Protein AF-A0A2V8H5H3-F1 (afdb_monomer)

Nearest PDB structures (foldseek):
  5xll-assembly1_B  TM=4.385E-01  e=1.399E-01  Mycobacterium tuberculosis H37Rv
  4ncj-assembly2_B  TM=2.893E-01  e=3.586E+00  Pyrococcus furiosus DSM 3638
  6l7v-assembly1_A  TM=3.016E-01  e=2.408E+00  Trypanosoma cruzi strain CL Brener

Solvent-accessible surface area (backbone atoms only — not comparable to full-atom values): 14022 Å² total; per-residue (Å²): 116,69,72,82,96,47,54,53,46,41,61,32,65,67,34,20,32,28,73,59,18,39,51,57,19,50,24,51,39,80,59,45,66,57,35,60,90,47,54,69,56,52,52,28,60,88,24,47,81,66,47,86,70,61,70,48,79,47,76,43,60,44,90,82,84,64,45,64,44,25,39,34,40,38,38,39,74,37,62,72,36,64,29,33,47,68,75,72,78,78,77,63,91,84,52,85,54,34,54,68,38,49,33,38,37,46,73,59,87,83,26,43,38,33,46,32,32,44,23,44,61,41,50,60,40,99,42,26,45,45,42,45,47,76,26,37,39,40,34,38,42,38,68,60,88,59,33,40,36,38,40,41,37,38,40,29,87,71,21,33,66,48,69,40,73,50,75,48,75,46,74,70,60,92,91,63,77,79,63,90,56,82,79,74,77,60,88,72,83,83,67,97,64,84,62,68,36,54,83,95,62,46,85,56,51,54,52,42,22,24,50,70,50,37,34,58,75,63,27,56,26,19,52,67,53,64,44,79,68,41,61,63,61,54,72,78,50,72,57,54,76,65,42,80,77,81,76,130

Secondary structure (DSSP, 8-state):
--SSS-PPTT--TT--B-HHHHHHHHT--GGGGG-HHHHTPPPPHHHHTTSSS-EEEEEEE-TTT--EEEEEEEETTS--EEEE-S-PPPPPTTSPPBSS-EEEEEEETTEEEEEEESBPSEESSTTS-EE-TT-EEEEEEEEETTEEEEEEEEE-TTTBSS-EEEEEEEEP-TT-PPP----------S-SS-----TT--GGGGHHHHHHT--GGGGG--GGGGSTTHHHHHTTS--PPPPPP---

Structure (mmCIF, N/CA/C/O backbone):
data_AF-A0A2V8H5H3-F1
#
_entry.id   AF-A0A2V8H5H3-F1
#
loop_
_atom_site.group_PDB
_atom_site.id
_atom_site.type_symbol
_atom_site.label_atom_id
_atom_site.label_alt_id
_atom_site.label_comp_id
_atom_site.label_asym_id
_atom_site.label_entity_id
_atom_site.label_seq_id
_atom_site.pdbx_PDB_ins_code
_atom_site.Cartn_x
_atom_site.Cartn_y
_atom_site.Cartn_z
_atom_site.occupancy
_atom_site.B_iso_or_equiv
_atom_site.auth_seq_id
_atom_site.auth_comp_id
_atom_site.auth_asym_id
_atom_site.auth_atom_id
_atom_site.pdbx_PDB_model_num
ATOM 1 N N . MET A 1 1 ? 10.568 10.033 -5.668 1.00 42.06 1 MET A N 1
ATOM 2 C CA . MET A 1 1 ? 9.942 10.987 -4.721 1.00 42.06 1 MET A CA 1
ATOM 3 C C . MET A 1 1 ? 8.434 10.857 -4.917 1.00 42.06 1 MET A C 1
ATOM 5 O O . MET A 1 1 ? 7.933 11.313 -5.924 1.00 42.06 1 MET A O 1
ATOM 9 N N . GLU A 1 2 ? 7.723 10.131 -4.050 1.00 52.75 2 GLU A N 1
ATOM 10 C CA . GLU A 1 2 ? 6.324 9.714 -4.315 1.00 52.75 2 GLU A CA 1
ATOM 11 C C . GLU A 1 2 ? 5.247 10.726 -3.888 1.00 52.75 2 GLU A C 1
ATOM 13 O O . GLU A 1 2 ? 4.051 10.453 -3.968 1.00 52.75 2 GLU A O 1
ATOM 18 N N . ARG A 1 3 ? 5.663 11.892 -3.387 1.00 49.62 3 ARG A N 1
ATOM 19 C CA . ARG A 1 3 ? 4.768 12.950 -2.906 1.00 49.62 3 ARG A CA 1
ATOM 20 C C . ARG A 1 3 ? 4.659 14.039 -3.977 1.00 49.62 3 ARG A C 1
ATOM 22 O O . ARG A 1 3 ? 5.681 14.455 -4.509 1.00 49.62 3 ARG A O 1
ATOM 29 N N . GLY A 1 4 ? 3.445 14.507 -4.278 1.00 58.56 4 GLY A N 1
ATOM 30 C CA . GLY A 1 4 ? 3.191 15.537 -5.296 1.00 58.56 4 GLY A CA 1
ATOM 31 C C . GLY A 1 4 ? 2.671 14.967 -6.621 1.00 58.56 4 GLY A C 1
ATOM 32 O O . GLY A 1 4 ? 1.624 14.327 -6.641 1.00 58.56 4 GLY A O 1
ATOM 33 N N . GLN A 1 5 ? 3.379 15.198 -7.730 1.00 55.75 5 GLN A N 1
ATOM 34 C CA . GLN A 1 5 ? 2.924 14.839 -9.089 1.00 55.75 5 GLN A CA 1
ATOM 35 C C . GLN A 1 5 ? 2.816 13.321 -9.359 1.00 55.75 5 GLN A C 1
ATOM 37 O O . GLN A 1 5 ? 2.282 12.920 -10.389 1.00 5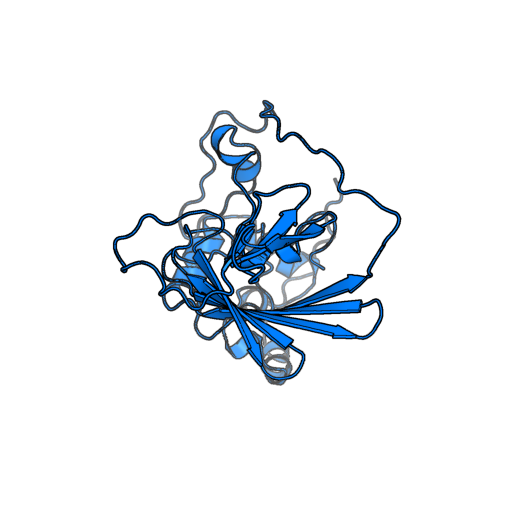5.75 5 GLN A O 1
ATOM 42 N N . GLY A 1 6 ? 3.249 12.476 -8.417 1.00 68.88 6 GLY A N 1
ATOM 43 C CA . GLY A 1 6 ? 3.267 11.018 -8.551 1.00 68.88 6 GLY A CA 1
ATOM 44 C C . GLY A 1 6 ? 4.603 10.493 -9.081 1.00 68.88 6 GLY A C 1
ATOM 45 O O . GLY A 1 6 ? 5.482 11.262 -9.459 1.00 68.88 6 GLY A O 1
ATOM 46 N N . SER A 1 7 ? 4.775 9.172 -9.046 1.00 81.00 7 SER A N 1
ATOM 47 C CA . SER A 1 7 ? 5.979 8.500 -9.555 1.00 81.00 7 SER A CA 1
ATOM 48 C C . SER A 1 7 ? 5.933 8.421 -11.088 1.00 81.00 7 SER A C 1
ATOM 50 O O . SER A 1 7 ? 4.857 8.252 -11.663 1.00 81.00 7 SER A O 1
ATOM 52 N N . ALA A 1 8 ? 7.082 8.535 -11.757 1.00 88.56 8 ALA A N 1
ATOM 53 C CA . ALA A 1 8 ? 7.158 8.479 -13.218 1.00 88.56 8 ALA A CA 1
ATOM 54 C C . ALA A 1 8 ? 6.815 7.076 -13.746 1.00 88.56 8 ALA A C 1
ATOM 56 O O . ALA A 1 8 ? 7.096 6.069 -13.091 1.00 88.56 8 ALA A O 1
ATOM 57 N N . LEU A 1 9 ? 6.228 6.978 -14.940 1.00 90.56 9 LEU A N 1
ATOM 58 C CA . LEU A 1 9 ? 6.014 5.680 -15.583 1.00 90.56 9 LEU A CA 1
ATOM 59 C C . LEU A 1 9 ? 7.361 4.965 -15.781 1.00 90.56 9 LEU A C 1
ATOM 61 O O . LEU A 1 9 ? 8.325 5.558 -16.255 1.00 90.56 9 LEU A O 1
ATOM 65 N N . GLY A 1 10 ? 7.425 3.686 -15.410 1.00 90.06 10 GLY A N 1
ATOM 66 C CA . GLY A 1 10 ? 8.656 2.897 -15.499 1.00 90.06 10 GLY A CA 1
ATOM 67 C C . GLY A 1 10 ? 9.658 3.106 -14.355 1.00 90.06 10 GLY A C 1
ATOM 68 O O . GLY A 1 10 ? 10.705 2.458 -14.382 1.00 90.06 10 GLY A O 1
ATOM 69 N N . ASP A 1 11 ? 9.342 3.942 -13.355 1.00 92.44 11 ASP A N 1
ATOM 70 C CA . ASP A 1 11 ? 10.053 4.003 -12.067 1.00 92.44 11 ASP A CA 1
ATOM 71 C C . ASP A 1 11 ? 9.509 2.942 -11.097 1.00 92.44 11 ASP A C 1
ATOM 73 O O . ASP A 1 11 ? 8.581 3.192 -10.314 1.00 92.44 11 ASP A O 1
ATOM 77 N N . TYR A 1 12 ? 10.077 1.738 -11.159 1.00 93.81 12 TYR A N 1
ATOM 78 C CA . TYR A 1 12 ? 9.778 0.640 -10.230 1.00 93.81 12 TYR A CA 1
ATOM 79 C C . TYR A 1 12 ? 10.923 0.408 -9.241 1.00 93.81 12 TYR A C 1
ATOM 81 O O . TYR A 1 12 ? 11.071 -0.681 -8.686 1.00 93.81 12 TYR A O 1
ATOM 89 N N . LEU A 1 13 ? 11.744 1.438 -9.012 1.00 90.44 13 LEU A N 1
ATOM 90 C CA . LEU A 1 13 ? 12.888 1.354 -8.117 1.00 90.44 13 LEU A CA 1
ATOM 91 C C . LEU A 1 13 ? 12.454 0.994 -6.694 1.00 90.44 13 LEU A C 1
ATOM 93 O O . LEU A 1 13 ? 11.545 1.606 -6.112 1.00 90.44 13 LEU A O 1
ATOM 97 N N . GLY A 1 14 ? 13.162 0.020 -6.122 1.00 89.25 14 GLY A N 1
ATOM 98 C CA . GLY A 1 14 ? 12.936 -0.432 -4.755 1.00 89.25 14 GLY A CA 1
ATOM 99 C C . GLY A 1 14 ? 11.641 -1.223 -4.572 1.00 89.25 14 GLY A C 1
ATOM 100 O O . GLY A 1 14 ? 11.174 -1.324 -3.444 1.00 89.25 14 GLY A O 1
ATOM 101 N N . ILE A 1 15 ? 11.041 -1.744 -5.648 1.00 94.81 15 ILE A N 1
ATOM 102 C CA . ILE A 1 15 ? 9.898 -2.660 -5.572 1.00 94.81 15 ILE A CA 1
ATOM 103 C C . ILE A 1 15 ? 10.365 -4.034 -6.056 1.00 94.81 15 ILE A C 1
ATOM 105 O O . ILE A 1 15 ? 10.829 -4.143 -7.196 1.00 94.81 15 ILE A O 1
ATOM 109 N N . PRO A 1 16 ? 10.210 -5.094 -5.253 1.00 96.81 16 PRO A N 1
ATOM 110 C CA . PRO A 1 16 ? 10.623 -6.440 -5.623 1.00 96.81 16 PRO A CA 1
ATOM 111 C C . PRO A 1 16 ? 9.615 -7.102 -6.576 1.00 96.81 16 PRO A C 1
ATOM 113 O O . PRO A 1 16 ? 9.080 -8.159 -6.280 1.00 96.81 16 PRO A O 1
ATOM 116 N N . LEU A 1 17 ? 9.289 -6.470 -7.708 1.00 97.31 17 LEU A N 1
ATOM 117 C CA . LEU A 1 17 ? 8.372 -7.044 -8.698 1.00 97.31 17 LEU A CA 1
ATOM 118 C C . LEU A 1 17 ? 8.955 -8.321 -9.301 1.00 97.31 17 LEU A C 1
ATOM 120 O O . LEU A 1 17 ? 10.116 -8.315 -9.697 1.00 97.31 17 LEU A O 1
ATOM 124 N N . ASN A 1 18 ? 8.134 -9.357 -9.463 1.00 97.12 18 ASN A N 1
ATOM 125 C CA . ASN A 1 18 ? 8.471 -10.526 -10.278 1.00 97.12 18 ASN A CA 1
ATOM 126 C C . ASN A 1 18 ? 8.118 -10.291 -11.757 1.00 97.12 18 ASN A C 1
ATOM 128 O O . ASN A 1 18 ? 7.702 -9.199 -12.148 1.00 97.12 18 ASN A O 1
ATOM 132 N N . GLU A 1 19 ? 8.297 -11.297 -12.617 1.00 96.12 19 GLU A N 1
ATOM 133 C CA . GLU A 1 19 ? 7.982 -11.161 -14.046 1.00 96.12 19 GLU A CA 1
ATOM 134 C C . GLU A 1 19 ? 6.504 -10.823 -14.300 1.00 96.12 19 GLU A C 1
ATOM 136 O O . GLU A 1 19 ? 6.215 -9.926 -15.094 1.00 96.12 19 GLU A O 1
ATOM 141 N N . ALA A 1 20 ? 5.576 -11.469 -13.588 1.00 96.69 20 ALA A N 1
ATOM 142 C CA . ALA A 1 20 ? 4.146 -11.200 -13.716 1.00 96.69 20 ALA A CA 1
ATOM 143 C C . ALA A 1 20 ? 3.791 -9.784 -13.236 1.00 96.69 20 ALA A C 1
ATOM 145 O O . ALA A 1 20 ? 3.069 -9.060 -13.925 1.00 96.69 20 ALA A O 1
ATOM 146 N N . GLY A 1 21 ? 4.353 -9.354 -12.102 1.00 96.81 21 GLY A N 1
ATOM 147 C CA . GLY A 1 21 ? 4.187 -8.003 -11.568 1.00 96.81 21 GLY A CA 1
ATOM 148 C C . GLY A 1 21 ? 4.732 -6.933 -12.513 1.00 96.81 21 GLY A C 1
ATOM 149 O O . GLY A 1 21 ? 4.064 -5.926 -12.753 1.00 96.81 21 GLY A O 1
ATOM 150 N N . ARG A 1 22 ? 5.902 -7.172 -13.124 1.00 95.62 22 ARG A N 1
ATOM 151 C CA . ARG A 1 22 ? 6.469 -6.296 -14.163 1.00 95.62 22 ARG A CA 1
ATOM 152 C C . ARG A 1 22 ? 5.559 -6.226 -15.387 1.00 95.62 22 ARG A C 1
ATOM 154 O O . ARG A 1 22 ? 5.235 -5.130 -15.827 1.00 95.62 22 ARG A O 1
ATOM 161 N N . LEU A 1 23 ? 5.072 -7.358 -15.896 1.00 94.50 23 LEU A N 1
ATOM 162 C CA . LEU A 1 23 ? 4.156 -7.389 -17.043 1.00 94.50 23 LEU A CA 1
ATOM 163 C C . LEU A 1 23 ? 2.854 -6.614 -16.766 1.00 94.50 23 LEU A C 1
ATOM 165 O O . LEU A 1 23 ? 2.369 -5.861 -17.618 1.00 94.50 23 LEU A O 1
ATOM 169 N N . ARG A 1 24 ? 2.298 -6.769 -15.558 1.00 94.94 24 ARG A N 1
ATOM 170 C CA . ARG A 1 24 ? 1.095 -6.055 -15.111 1.00 94.94 24 ARG A CA 1
ATOM 171 C C . ARG A 1 24 ? 1.332 -4.552 -14.970 1.00 94.94 24 ARG A C 1
ATOM 173 O O . ARG A 1 24 ? 0.456 -3.770 -15.340 1.00 94.94 24 ARG A O 1
ATOM 180 N N . ALA A 1 25 ? 2.497 -4.151 -14.465 1.00 95.06 25 ALA A N 1
ATOM 181 C CA . ALA A 1 25 ? 2.879 -2.749 -14.350 1.00 95.06 25 ALA A CA 1
ATOM 182 C C . ALA A 1 25 ? 3.141 -2.112 -15.727 1.00 95.06 25 ALA A C 1
ATOM 184 O O . ALA A 1 25 ? 2.746 -0.975 -15.969 1.00 95.06 25 ALA A O 1
ATOM 185 N N . ASP A 1 26 ? 3.720 -2.865 -16.661 1.00 94.62 26 ASP A N 1
ATOM 186 C CA . ASP A 1 26 ? 4.096 -2.393 -17.999 1.00 94.62 26 ASP A CA 1
ATOM 187 C C . ASP A 1 26 ? 2.909 -2.105 -18.903 1.00 94.62 26 ASP A C 1
ATOM 189 O O . ASP A 1 26 ? 2.996 -1.290 -19.823 1.00 94.62 26 ASP A O 1
ATOM 193 N N . THR A 1 27 ? 1.791 -2.767 -18.638 1.00 93.94 27 THR A N 1
ATOM 194 C CA . THR A 1 27 ? 0.539 -2.586 -19.374 1.00 93.94 27 THR A CA 1
ATOM 195 C C . THR A 1 27 ? -0.293 -1.407 -18.859 1.00 93.94 27 THR A C 1
ATOM 197 O O . THR A 1 27 ? -1.330 -1.089 -19.444 1.00 93.94 27 THR A O 1
ATOM 200 N N . PHE A 1 28 ? 0.182 -0.715 -17.817 1.00 92.88 28 PHE A N 1
ATOM 201 C CA . PHE A 1 28 ? -0.465 0.466 -17.259 1.00 92.88 28 PHE A CA 1
ATOM 202 C C . P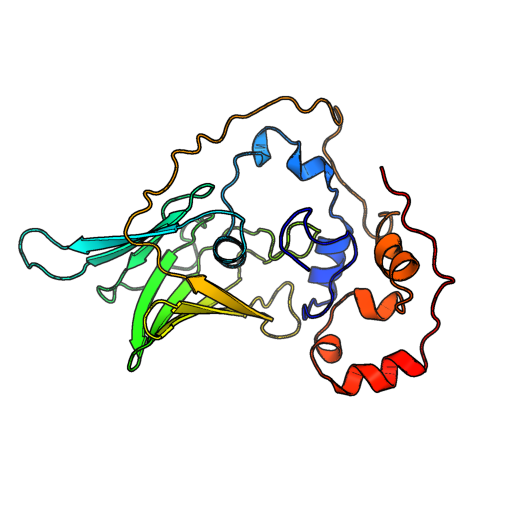HE A 1 28 ? -0.531 1.625 -18.265 1.00 92.88 28 PHE A C 1
ATOM 204 O O . PHE A 1 28 ? 0.455 1.983 -18.918 1.00 92.88 28 PHE A O 1
ATOM 211 N N . ASP A 1 29 ? -1.708 2.240 -18.352 1.00 91.31 29 ASP A N 1
ATOM 212 C CA . ASP A 1 29 ? -1.968 3.461 -19.107 1.00 91.31 29 ASP A CA 1
ATOM 213 C C . ASP A 1 29 ? -2.442 4.538 -18.123 1.00 91.31 29 ASP A C 1
ATOM 215 O O . ASP A 1 29 ? -3.442 4.355 -17.432 1.00 91.31 29 ASP A O 1
ATOM 219 N N . ALA A 1 30 ? -1.736 5.670 -18.055 1.00 88.19 30 ALA A N 1
ATOM 220 C CA . ALA A 1 30 ? -2.063 6.747 -17.119 1.00 88.19 30 ALA A CA 1
ATOM 221 C C . ALA A 1 30 ? -3.469 7.333 -17.336 1.00 88.19 30 ALA A C 1
ATOM 223 O O . ALA A 1 30 ? -4.046 7.873 -16.392 1.00 88.19 30 ALA A O 1
ATOM 224 N N . GLY A 1 31 ? -4.046 7.172 -18.536 1.00 88.69 31 GLY A N 1
ATOM 225 C CA . GLY A 1 31 ? -5.432 7.553 -18.808 1.00 88.69 31 GLY A CA 1
ATOM 226 C C . GLY A 1 31 ? -6.456 6.808 -17.945 1.00 88.69 31 GLY A C 1
ATOM 227 O O . GLY A 1 31 ? -7.590 7.260 -17.840 1.00 88.69 31 GLY A O 1
ATOM 228 N N . GLU A 1 32 ? -6.082 5.697 -17.295 1.00 88.62 32 GLU A N 1
ATOM 229 C CA . GLU A 1 32 ? -6.946 4.973 -16.353 1.00 88.62 32 GLU A CA 1
ATOM 230 C C . GLU A 1 32 ? -7.449 5.879 -15.214 1.00 88.62 32 GLU A C 1
ATOM 232 O O . GLU A 1 32 ? -8.572 5.710 -14.747 1.00 88.62 32 GLU A O 1
ATOM 237 N N . TRP A 1 33 ? -6.661 6.880 -14.800 1.00 87.38 33 TRP A N 1
ATOM 238 C CA . TRP A 1 33 ? -7.080 7.847 -13.777 1.00 87.38 33 TRP A CA 1
ATOM 239 C C . TRP A 1 33 ? -8.225 8.758 -14.228 1.00 87.38 33 TRP A C 1
ATOM 241 O O . TRP A 1 33 ? -8.940 9.285 -13.381 1.00 87.38 33 TRP A O 1
ATOM 251 N N . SER A 1 34 ? -8.413 8.897 -15.537 1.00 88.31 34 SER A N 1
ATOM 252 C CA . SER A 1 34 ? -9.451 9.719 -16.159 1.00 88.31 34 SER A CA 1
ATOM 253 C C . SER A 1 34 ? -10.708 8.923 -16.512 1.00 88.31 34 SER A C 1
ATOM 255 O O . SER A 1 34 ? -11.693 9.507 -16.962 1.00 88.31 34 SER A O 1
ATOM 257 N N . LEU A 1 35 ? -10.699 7.597 -16.322 1.00 89.38 35 LEU A N 1
ATOM 258 C CA . LEU A 1 35 ? -11.889 6.769 -16.495 1.00 89.38 35 LEU A CA 1
ATOM 259 C C . LEU A 1 35 ? -12.899 7.087 -15.396 1.00 89.38 35 LEU A C 1
ATOM 261 O O . LEU A 1 35 ? -12.619 6.879 -14.217 1.00 89.38 35 LEU A O 1
ATOM 265 N N . GLN A 1 36 ? -14.095 7.520 -15.788 1.00 89.38 36 GLN A N 1
ATOM 266 C CA . GLN A 1 36 ? -15.167 7.906 -14.864 1.00 89.38 36 GLN A CA 1
ATOM 267 C C . GLN A 1 36 ? -15.484 6.815 -13.827 1.00 89.38 36 GLN A C 1
ATOM 269 O O . GLN A 1 36 ? -15.623 7.118 -12.644 1.00 89.38 36 GLN A O 1
ATOM 274 N N . ASP A 1 37 ? -15.485 5.544 -14.242 1.00 86.81 37 ASP A N 1
ATOM 275 C CA . ASP A 1 37 ? -15.730 4.394 -13.359 1.00 86.81 37 ASP A CA 1
ATOM 276 C C . ASP A 1 37 ? -14.626 4.174 -12.307 1.00 86.81 37 ASP A C 1
ATOM 278 O O . ASP A 1 37 ? -14.849 3.527 -11.283 1.00 86.81 37 ASP A O 1
ATOM 282 N N . LEU A 1 38 ? -13.420 4.697 -12.548 1.00 87.19 38 LEU A N 1
ATOM 283 C CA . LEU A 1 38 ? -12.244 4.503 -11.696 1.00 87.19 38 LEU A CA 1
ATOM 284 C C . LEU A 1 38 ? -11.801 5.776 -10.968 1.00 87.19 38 LEU A C 1
ATOM 286 O O . LEU A 1 38 ? -11.027 5.667 -10.017 1.00 87.19 38 LEU A O 1
ATOM 290 N N . GLN A 1 39 ? -12.306 6.955 -11.344 1.00 87.94 39 GLN A N 1
ATOM 291 C CA . GLN A 1 39 ? -11.971 8.241 -10.716 1.00 87.94 39 GLN A CA 1
ATOM 292 C C . GLN A 1 39 ? -12.217 8.241 -9.206 1.00 87.94 39 GLN A C 1
ATOM 294 O O . GLN A 1 39 ? -11.389 8.735 -8.442 1.00 87.94 39 GLN A O 1
ATOM 299 N N . CYS A 1 40 ? -13.327 7.636 -8.775 1.00 87.62 40 CYS A N 1
ATOM 300 C CA . CYS A 1 40 ? -13.720 7.567 -7.368 1.00 87.62 40 CYS A CA 1
ATOM 301 C C . CYS A 1 40 ? -13.438 6.225 -6.696 1.00 87.62 40 CYS A C 1
ATOM 303 O O . CYS A 1 40 ? -13.957 5.961 -5.608 1.00 87.62 40 CYS A O 1
ATOM 305 N N . ARG A 1 41 ? -12.605 5.366 -7.301 1.00 88.19 41 ARG A N 1
ATOM 306 C CA . ARG A 1 41 ? -12.196 4.135 -6.624 1.00 88.19 41 ARG A CA 1
ATOM 307 C C . ARG A 1 41 ? -11.345 4.487 -5.390 1.00 88.19 41 ARG A C 1
ATOM 309 O O . ARG A 1 41 ? -10.409 5.282 -5.507 1.00 88.19 41 ARG A O 1
ATOM 316 N N . PRO A 1 42 ? -11.621 3.899 -4.218 1.00 88.75 42 PRO A N 1
ATOM 317 C CA . PRO A 1 42 ? -10.831 4.147 -3.020 1.00 88.75 42 PRO A CA 1
ATOM 318 C C . PRO A 1 42 ?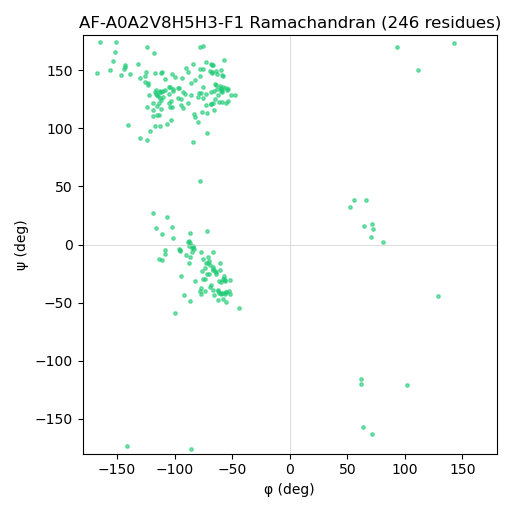 -9.356 3.780 -3.214 1.00 88.75 42 PRO A C 1
ATOM 320 O O . PRO A 1 42 ? -9.026 2.804 -3.893 1.00 88.75 42 PRO A O 1
ATOM 323 N N . HIS A 1 43 ? -8.461 4.533 -2.573 1.00 89.94 43 HIS A N 1
ATOM 324 C CA . HIS A 1 43 ? -7.067 4.112 -2.442 1.00 89.94 43 HIS A CA 1
ATOM 325 C C . HIS A 1 43 ? -6.995 2.766 -1.702 1.00 89.94 43 HIS A C 1
ATOM 327 O O . HIS A 1 43 ? -7.649 2.641 -0.663 1.00 89.94 43 HIS A O 1
ATOM 333 N N . PRO A 1 44 ? -6.207 1.789 -2.188 1.00 91.00 44 PRO A N 1
ATOM 334 C CA . PRO A 1 44 ? -6.034 0.518 -1.500 1.00 91.00 44 PRO A CA 1
ATOM 335 C C . PRO A 1 44 ? -5.162 0.681 -0.256 1.00 91.00 44 PRO A C 1
ATOM 337 O O . PRO A 1 44 ? -4.329 1.587 -0.180 1.00 91.00 44 PRO A O 1
ATOM 340 N N . VAL A 1 45 ? -5.304 -0.250 0.683 1.00 92.44 45 VAL A N 1
ATOM 341 C CA . VAL A 1 45 ? -4.610 -0.252 1.981 1.00 92.44 45 VAL A CA 1
ATOM 342 C C . VAL A 1 45 ? -3.115 0.086 1.923 1.00 92.44 45 VAL A C 1
ATOM 344 O O . VAL A 1 45 ? -2.722 1.055 2.573 1.00 92.44 45 VAL A O 1
ATOM 347 N N . PRO A 1 46 ? -2.264 -0.598 1.132 1.00 87.69 46 PRO A N 1
ATOM 348 C CA . PRO A 1 46 ? -0.836 -0.286 1.137 1.00 87.69 46 PRO A CA 1
ATOM 349 C C . PRO A 1 46 ? -0.498 1.100 0.576 1.00 87.69 46 PRO A C 1
ATOM 351 O O . PRO A 1 46 ? 0.586 1.615 0.843 1.00 87.69 46 PRO A O 1
ATOM 354 N N . TYR A 1 47 ? -1.398 1.716 -0.195 1.00 90.50 47 TYR A N 1
ATOM 355 C CA . TYR A 1 47 ? -1.205 3.060 -0.734 1.00 90.50 47 TYR A CA 1
ATOM 356 C C . TYR A 1 47 ? -1.831 4.152 0.147 1.00 90.50 47 TYR A C 1
ATOM 358 O O . TYR A 1 47 ? -1.341 5.279 0.137 1.00 90.50 47 TYR A O 1
ATOM 366 N N . GLN A 1 48 ? -2.879 3.852 0.927 1.00 89.25 48 GLN A N 1
ATOM 367 C CA . GLN A 1 48 ? -3.636 4.838 1.718 1.00 89.25 48 GLN A CA 1
ATOM 368 C C . GLN A 1 48 ? -2.742 5.710 2.614 1.00 89.25 48 GLN A C 1
ATOM 370 O O . GLN A 1 48 ? -2.904 6.928 2.622 1.00 89.25 48 GLN A O 1
ATOM 375 N N . TRP A 1 49 ? -1.745 5.131 3.291 1.00 90.31 49 TRP A N 1
ATOM 376 C CA . TRP A 1 49 ? -0.824 5.889 4.153 1.00 90.31 49 TRP A CA 1
ATOM 377 C C . TRP A 1 49 ? 0.131 6.830 3.408 1.00 90.31 49 TRP A C 1
ATOM 379 O O . TRP A 1 49 ? 0.766 7.701 4.000 1.00 90.31 49 TRP A O 1
ATOM 389 N N . ARG A 1 50 ? 0.309 6.625 2.105 1.00 87.38 50 ARG A N 1
ATOM 390 C CA . ARG A 1 50 ? 1.180 7.449 1.255 1.00 87.38 50 ARG A CA 1
ATOM 391 C C . ARG A 1 50 ? 0.382 8.337 0.310 1.00 87.38 50 ARG A C 1
ATOM 393 O O . ARG A 1 50 ? 0.966 9.211 -0.333 1.00 87.38 50 ARG A O 1
ATOM 400 N N . ALA A 1 51 ? -0.934 8.140 0.249 1.00 84.38 51 ALA A N 1
ATOM 401 C CA . ALA A 1 51 ? -1.844 9.037 -0.428 1.00 84.38 51 ALA A CA 1
ATOM 402 C C . ALA A 1 51 ? -1.766 10.434 0.202 1.00 84.38 51 ALA A C 1
ATOM 404 O O . ALA A 1 51 ? -1.468 10.613 1.383 1.00 84.38 51 ALA A O 1
ATOM 405 N N . GLN A 1 52 ? -2.016 11.450 -0.616 1.00 74.81 52 GLN A N 1
ATOM 406 C CA . GLN A 1 52 ? -1.986 12.832 -0.157 1.00 74.81 52 GLN A CA 1
ATOM 407 C C . GLN A 1 52 ? -3.243 13.135 0.655 1.00 74.81 52 GLN A C 1
ATOM 409 O O . GLN A 1 52 ? -4.357 12.951 0.164 1.00 74.81 52 GLN A O 1
ATOM 414 N N . GLY A 1 53 ? -3.059 13.641 1.872 1.00 81.12 53 GLY A N 1
ATOM 415 C CA . GLY A 1 53 ? -4.148 14.098 2.726 1.00 81.12 53 GLY A CA 1
ATOM 416 C C . GLY A 1 53 ? -3.926 13.775 4.198 1.00 81.12 53 GLY A C 1
ATOM 417 O O . GLY A 1 53 ? -2.972 13.093 4.577 1.00 81.12 53 GLY A O 1
ATOM 418 N N . GLY A 1 54 ? -4.827 14.296 5.027 1.00 87.94 54 GLY A N 1
ATOM 419 C CA . GLY A 1 54 ? -4.919 13.934 6.435 1.00 87.94 54 GLY A CA 1
ATOM 420 C C . GLY A 1 54 ? -5.618 12.591 6.644 1.00 87.94 54 GLY A C 1
ATOM 421 O O . GLY A 1 54 ? -6.227 12.018 5.735 1.00 87.94 54 GLY A O 1
ATOM 422 N N . MET A 1 55 ? -5.553 12.114 7.880 1.00 91.88 55 MET A N 1
ATOM 423 C CA . MET A 1 55 ? -6.341 10.987 8.363 1.00 91.88 55 MET A CA 1
ATOM 424 C C . MET A 1 55 ? -6.757 11.221 9.812 1.00 91.88 55 MET A C 1
ATOM 426 O O . MET A 1 55 ? -6.066 11.920 10.556 1.00 91.88 55 MET A O 1
ATOM 430 N N . ARG A 1 56 ? -7.882 10.630 10.209 1.00 92.94 56 ARG A N 1
ATOM 431 C CA . ARG A 1 56 ? -8.394 10.652 11.580 1.00 92.94 56 ARG A CA 1
ATOM 432 C C . ARG A 1 56 ? -8.553 9.222 12.071 1.00 92.94 56 ARG A C 1
ATOM 434 O O . ARG A 1 56 ? -9.198 8.418 11.408 1.00 92.94 56 ARG A O 1
ATOM 441 N N . ILE A 1 57 ? -7.988 8.937 13.243 1.00 94.75 57 ILE A N 1
ATOM 442 C CA . ILE A 1 57 ? -8.166 7.657 13.931 1.00 94.75 57 ILE A CA 1
ATOM 443 C C . ILE A 1 57 ? -9.149 7.863 15.084 1.00 94.75 57 ILE A C 1
ATOM 445 O O . ILE A 1 57 ? -8.875 8.644 15.999 1.00 94.75 57 ILE A O 1
ATOM 449 N N . SER A 1 58 ? -10.288 7.180 15.049 1.00 95.81 58 SER A N 1
ATOM 450 C CA . SER A 1 58 ? -11.284 7.160 16.126 1.00 95.81 58 SER A CA 1
ATOM 451 C C . SER A 1 58 ? -11.458 5.747 16.686 1.00 95.81 58 SER A C 1
ATOM 453 O O . SER A 1 58 ? -10.985 4.768 16.112 1.00 95.81 58 SER A O 1
ATOM 455 N N . LYS A 1 59 ? -12.084 5.647 17.860 1.00 97.88 59 LYS A N 1
ATOM 456 C CA . LYS A 1 59 ? -12.381 4.372 18.522 1.00 97.88 59 LYS A CA 1
ATOM 457 C C . LYS A 1 59 ? -13.861 4.049 18.370 1.00 97.88 59 LYS A C 1
ATOM 459 O O . LYS A 1 59 ? -14.694 4.914 18.634 1.00 97.88 59 LYS A O 1
ATOM 464 N N . GLU A 1 60 ? -14.161 2.803 18.043 1.00 98.19 60 GLU A N 1
ATOM 465 C CA . GLU A 1 60 ? -15.463 2.184 18.264 1.00 98.19 60 GLU A CA 1
ATOM 466 C C . GLU A 1 60 ? -15.427 1.470 19.619 1.00 98.19 60 GLU A C 1
ATOM 468 O O . GLU A 1 60 ? -14.622 0.561 19.831 1.00 98.19 60 GLU A O 1
ATOM 473 N N . ILE A 1 61 ? -16.269 1.912 20.551 1.00 98.31 61 ILE A N 1
ATOM 474 C CA . ILE A 1 61 ? -16.401 1.324 21.886 1.00 98.31 61 ILE A CA 1
ATOM 475 C C . ILE A 1 61 ? -17.801 0.735 22.001 1.00 98.31 61 ILE A C 1
ATOM 477 O O . ILE A 1 61 ? -18.780 1.444 21.755 1.00 98.31 61 ILE A O 1
ATOM 481 N N . ASP A 1 62 ? -17.902 -0.524 22.419 1.00 97.00 62 ASP A N 1
ATOM 482 C CA . ASP A 1 62 ? -19.197 -1.147 22.672 1.00 97.00 62 ASP A CA 1
ATOM 483 C C . ASP A 1 62 ? -19.927 -0.395 23.809 1.00 97.00 62 ASP A C 1
ATOM 485 O O . ASP A 1 62 ? -19.354 -0.151 24.881 1.00 97.00 62 ASP A O 1
ATOM 489 N N . PRO A 1 63 ? -21.189 0.025 23.609 1.00 97.25 63 PRO A N 1
ATOM 490 C CA . PRO A 1 63 ? -21.866 0.910 24.551 1.00 97.25 63 PRO A CA 1
ATOM 491 C C . PRO A 1 63 ? -22.240 0.233 25.878 1.00 97.25 63 PRO A C 1
ATOM 493 O O . PRO A 1 63 ? -22.536 0.946 26.841 1.00 97.25 63 PRO A O 1
ATOM 496 N N . VAL A 1 64 ? -22.229 -1.103 25.945 1.00 97.81 64 VAL A N 1
ATOM 497 C CA . VAL A 1 64 ? -22.632 -1.886 27.121 1.00 97.81 64 VAL A CA 1
ATOM 498 C C . VAL A 1 64 ? -21.404 -2.339 27.912 1.00 97.81 64 VAL A C 1
ATOM 500 O O . VAL A 1 64 ? -21.254 -1.971 29.076 1.00 97.81 64 VAL A O 1
ATOM 503 N N . SER A 1 65 ? -20.513 -3.094 27.275 1.00 97.00 65 SER A N 1
ATOM 504 C CA . SER A 1 65 ? -19.290 -3.658 27.862 1.00 97.00 65 SER A CA 1
ATOM 505 C C . SER A 1 65 ? -18.170 -2.632 28.040 1.00 97.00 65 SER A C 1
ATOM 507 O O . SER A 1 65 ? -17.307 -2.817 28.895 1.00 97.00 65 SER A O 1
ATOM 509 N N . ARG A 1 66 ? -18.198 -1.528 27.277 1.00 97.00 66 ARG A N 1
ATOM 510 C CA . ARG A 1 66 ? -17.132 -0.508 27.211 1.00 97.00 66 ARG A CA 1
ATOM 511 C C . ARG A 1 66 ? -15.805 -1.019 26.650 1.00 97.00 66 ARG A C 1
ATOM 513 O O . ARG A 1 66 ? -14.788 -0.337 26.779 1.00 97.00 66 ARG A O 1
ATOM 520 N N . GLU A 1 67 ? -15.815 -2.174 25.997 1.00 96.75 67 GLU A N 1
ATOM 521 C CA . GLU A 1 67 ? -14.641 -2.731 25.334 1.00 96.75 67 GLU A CA 1
ATOM 522 C C . GLU A 1 67 ? -14.374 -2.043 23.989 1.00 96.75 67 GLU A C 1
ATOM 524 O O . GLU A 1 67 ? -15.279 -1.528 23.327 1.00 96.75 67 GLU A O 1
ATOM 529 N N . LEU A 1 68 ? -13.100 -2.012 23.593 1.00 97.56 68 LEU A N 1
ATOM 530 C CA . LEU A 1 68 ? -12.680 -1.511 22.288 1.00 97.56 68 LEU A CA 1
ATOM 531 C C . LEU A 1 68 ? -13.004 -2.551 21.214 1.00 97.56 68 LEU A C 1
ATOM 533 O O . LEU A 1 68 ? -12.382 -3.609 21.182 1.00 97.56 68 LEU A O 1
ATOM 537 N N . VAL A 1 69 ? -13.922 -2.216 20.309 1.00 98.25 69 VAL A N 1
ATOM 538 C CA . VAL A 1 69 ? -14.318 -3.090 19.194 1.00 98.25 69 VAL A CA 1
ATOM 539 C C . VAL A 1 69 ? -13.388 -2.890 18.004 1.00 98.25 69 VAL A C 1
ATOM 541 O O . VAL A 1 69 ? -12.867 -3.857 17.446 1.00 98.25 69 VAL A O 1
ATOM 544 N N . ALA A 1 70 ? -13.146 -1.634 17.623 1.00 98.50 70 ALA A N 1
ATOM 545 C CA . ALA A 1 70 ? -12.322 -1.301 16.470 1.00 98.50 70 ALA A CA 1
ATOM 546 C C . ALA A 1 70 ? -11.668 0.082 16.584 1.00 98.50 70 ALA A C 1
ATOM 548 O O . ALA A 1 70 ? -12.146 0.977 17.286 1.00 98.50 70 ALA A O 1
ATOM 549 N N . TYR A 1 71 ? -10.585 0.274 15.835 1.00 98.38 71 TYR A N 1
ATOM 550 C CA . TYR A 1 71 ? -10.153 1.603 15.412 1.00 98.38 71 TYR A CA 1
ATOM 551 C C . TYR A 1 71 ? -10.678 1.888 14.009 1.00 98.38 71 TYR A C 1
ATOM 553 O O . TYR A 1 71 ? -10.536 1.054 13.120 1.00 98.38 71 TYR A O 1
ATOM 561 N N . HIS A 1 72 ? -11.214 3.082 13.796 1.00 97.62 72 HIS A N 1
ATOM 562 C CA . HIS A 1 72 ? -11.621 3.569 12.483 1.00 97.62 72 HIS A CA 1
ATOM 563 C C . HIS A 1 72 ? -10.585 4.552 11.967 1.00 97.62 72 HIS A C 1
ATOM 565 O O . HIS A 1 72 ? -10.277 5.533 12.646 1.00 97.62 72 HIS A O 1
ATOM 571 N N . VAL A 1 73 ? -10.031 4.280 10.787 1.00 95.06 73 VAL A N 1
ATOM 572 C CA . VAL A 1 73 ? -9.117 5.188 10.093 1.00 95.06 73 VAL A CA 1
ATOM 573 C C . VAL A 1 73 ? -9.856 5.808 8.918 1.00 95.06 73 VAL A C 1
ATOM 575 O O . VAL A 1 73 ? -10.037 5.173 7.879 1.00 95.06 73 VAL A O 1
ATOM 578 N N . ALA A 1 74 ? -10.258 7.063 9.084 1.00 92.25 74 ALA A N 1
ATOM 579 C CA . ALA A 1 74 ? -10.858 7.862 8.028 1.00 92.25 74 ALA A CA 1
ATOM 580 C C . ALA A 1 74 ? -9.767 8.643 7.288 1.00 92.25 74 ALA A C 1
ATOM 582 O O . ALA A 1 74 ? -8.967 9.343 7.912 1.00 92.25 74 ALA A O 1
ATOM 583 N N . PHE A 1 75 ? -9.751 8.556 5.960 1.00 90.19 75 PHE A N 1
ATOM 584 C CA . PHE A 1 75 ? -8.830 9.291 5.091 1.00 90.19 75 PHE A CA 1
ATOM 585 C C . PHE A 1 75 ? -9.592 10.351 4.296 1.00 90.19 75 PHE A C 1
ATOM 587 O O . PHE A 1 75 ? -10.727 10.107 3.902 1.00 90.19 75 PHE A O 1
ATOM 594 N N . VAL A 1 76 ? -8.958 11.487 3.975 1.00 87.19 76 VAL A N 1
ATOM 595 C CA . VAL A 1 76 ? -9.610 12.541 3.163 1.00 87.19 76 VAL A CA 1
ATOM 596 C C . VAL A 1 76 ? -10.128 11.989 1.824 1.00 87.19 76 VAL A C 1
ATOM 598 O O . VAL A 1 76 ? -11.220 12.329 1.399 1.00 87.19 76 VAL A O 1
ATOM 601 N N . ARG A 1 77 ? -9.367 11.119 1.145 1.00 80.06 77 ARG A N 1
ATOM 602 C CA . ARG A 1 77 ? -9.674 10.642 -0.223 1.00 80.06 77 ARG A CA 1
ATOM 603 C C . ARG A 1 77 ? -9.889 9.130 -0.317 1.00 80.06 77 ARG A C 1
ATOM 605 O O . ARG A 1 77 ? -9.574 8.521 -1.337 1.00 80.06 77 ARG A O 1
ATOM 612 N N . SER A 1 78 ? -10.329 8.488 0.761 1.00 82.75 78 SER A N 1
ATOM 613 C CA . SER A 1 78 ? -10.599 7.048 0.747 1.00 82.75 78 SER A CA 1
ATOM 614 C C . SER A 1 78 ? -11.698 6.679 1.740 1.00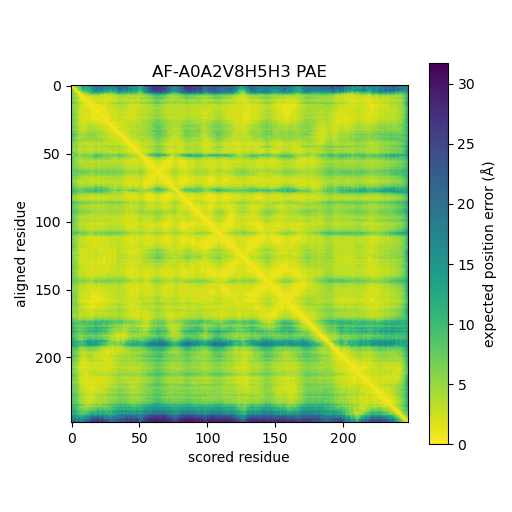 82.75 78 SER A C 1
ATOM 616 O O . SER A 1 78 ? -12.194 7.526 2.477 1.00 82.75 78 SER A O 1
ATOM 618 N N . LEU A 1 79 ? -12.099 5.411 1.720 1.00 83.50 79 LEU A N 1
ATOM 619 C CA . LEU A 1 79 ? -13.100 4.885 2.639 1.00 83.50 79 LEU A CA 1
ATOM 620 C C . LEU A 1 79 ? -12.572 4.865 4.072 1.00 83.50 79 LEU A C 1
ATOM 622 O O . LEU A 1 79 ? -11.367 4.741 4.306 1.00 83.50 79 LEU A O 1
ATOM 626 N N . ASP A 1 80 ? -13.508 4.917 5.013 1.00 90.75 80 ASP A N 1
ATOM 627 C CA . ASP A 1 80 ? -13.246 4.513 6.385 1.00 90.75 80 ASP A CA 1
ATOM 628 C C . ASP A 1 80 ? -12.765 3.052 6.427 1.00 90.75 80 ASP A C 1
ATOM 630 O O . ASP A 1 80 ? -13.292 2.177 5.727 1.00 90.75 80 ASP A O 1
ATOM 634 N N . ARG A 1 81 ? -11.725 2.799 7.225 1.00 94.94 81 ARG A N 1
ATOM 635 C CA . ARG A 1 81 ? -11.157 1.468 7.435 1.00 94.94 81 ARG A CA 1
ATOM 636 C C . ARG A 1 81 ? -11.280 1.083 8.902 1.00 94.94 81 ARG A C 1
ATOM 638 O O . ARG A 1 81 ? -10.557 1.620 9.740 1.00 94.94 81 ARG A O 1
ATOM 645 N N . ALA A 1 82 ? -12.136 0.105 9.181 1.00 97.25 82 A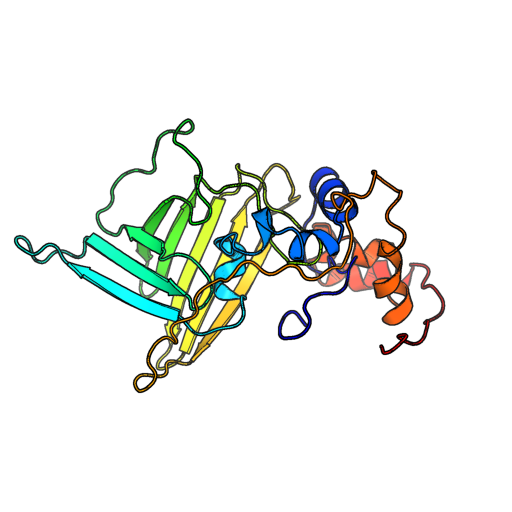LA A N 1
ATOM 646 C CA . ALA A 1 82 ? -12.228 -0.525 10.490 1.00 97.25 82 ALA A CA 1
ATOM 647 C C . ALA A 1 82 ? -11.073 -1.519 10.702 1.00 97.25 82 ALA A C 1
ATOM 649 O O . ALA A 1 82 ? -10.814 -2.384 9.865 1.00 97.25 82 ALA A O 1
ATOM 650 N N . ILE A 1 83 ? -10.394 -1.398 11.838 1.00 98.44 83 ILE A N 1
ATOM 651 C CA . ILE A 1 83 ? -9.372 -2.319 12.337 1.00 98.44 83 ILE A CA 1
ATOM 652 C C . ILE A 1 83 ? -9.947 -2.967 13.590 1.00 98.44 83 ILE A C 1
ATOM 654 O O . ILE A 1 83 ? -9.974 -2.338 14.649 1.00 98.44 83 ILE A O 1
ATOM 658 N N . TYR A 1 84 ? -10.426 -4.201 13.468 1.00 98.69 84 TYR A N 1
ATOM 659 C CA . TYR A 1 84 ? -11.075 -4.900 14.574 1.00 98.69 84 TYR A CA 1
ATOM 660 C C . TYR A 1 84 ? -10.058 -5.340 15.627 1.00 98.69 84 TYR A C 1
ATOM 662 O O . TYR A 1 84 ? -9.049 -5.964 15.304 1.00 98.69 84 TYR A O 1
ATOM 670 N N . MET A 1 85 ? -10.338 -5.014 16.885 1.00 98.50 85 MET A N 1
ATOM 671 C CA . MET A 1 85 ? -9.457 -5.238 18.037 1.00 98.50 85 MET A CA 1
ATOM 672 C C . MET A 1 85 ? -9.956 -6.357 18.961 1.00 98.50 85 MET A C 1
ATOM 674 O O . MET A 1 85 ? -9.273 -6.723 19.912 1.00 98.50 85 MET A O 1
ATOM 678 N N . ASP A 1 86 ? -11.133 -6.909 18.674 1.00 96.25 86 ASP A N 1
ATOM 679 C CA . ASP A 1 86 ? -11.853 -7.888 19.496 1.00 96.25 86 ASP A CA 1
ATOM 680 C C . ASP A 1 86 ? -11.449 -9.352 19.233 1.00 96.25 86 ASP A C 1
ATOM 682 O O . ASP A 1 86 ? -12.097 -10.284 19.704 1.00 96.25 86 ASP A O 1
ATOM 686 N N . GLY A 1 87 ? -10.380 -9.573 18.463 1.00 94.19 87 GLY A N 1
ATOM 687 C CA . GLY A 1 87 ? -9.844 -10.908 18.190 1.00 94.19 87 GLY A CA 1
ATOM 688 C C . GLY A 1 87 ? -10.699 -11.766 17.255 1.00 94.19 87 GLY A C 1
ATOM 689 O O . GLY A 1 87 ? -10.450 -12.970 17.148 1.00 94.19 87 GLY A O 1
ATOM 690 N N . ARG A 1 88 ? -11.688 -11.184 16.560 1.00 96.88 88 ARG A N 1
ATOM 691 C CA . ARG A 1 88 ? -12.490 -11.922 15.575 1.00 96.88 88 ARG A CA 1
ATOM 692 C C . ARG A 1 88 ? -11.611 -12.538 14.474 1.00 96.88 88 ARG A C 1
ATOM 694 O O . ARG A 1 88 ? -10.619 -11.929 14.060 1.00 96.88 88 ARG A O 1
ATOM 701 N N . PRO A 1 89 ? -11.961 -13.731 13.963 1.00 97.31 89 PRO A N 1
ATOM 702 C CA . PRO A 1 89 ? -11.195 -14.358 12.898 1.00 97.31 89 PRO A CA 1
ATOM 703 C C . PRO A 1 89 ? -11.329 -13.573 11.592 1.00 97.31 89 PRO A C 1
ATOM 705 O O . PRO A 1 89 ? -12.326 -12.893 11.341 1.00 97.31 89 PRO A O 1
ATOM 708 N N . HIS A 1 90 ? -10.326 -13.719 10.730 1.00 97.50 90 HIS A N 1
ATOM 709 C CA . HIS A 1 90 ? -10.446 -13.269 9.350 1.00 97.50 90 HIS A CA 1
ATOM 710 C C . HIS A 1 90 ? -11.539 -14.075 8.620 1.00 97.50 90 HIS A C 1
ATOM 712 O O . HIS A 1 90 ? -11.738 -15.252 8.943 1.00 97.50 90 HIS A O 1
ATOM 718 N N . PRO A 1 91 ? -12.237 -13.471 7.639 1.00 97.62 91 PRO A N 1
ATOM 719 C CA . PRO A 1 91 ? -13.221 -14.176 6.828 1.00 97.62 91 PRO A CA 1
ATOM 720 C C . PRO A 1 91 ? -12.618 -15.399 6.107 1.00 97.62 91 PRO A C 1
ATOM 722 O O . PRO A 1 91 ? -11.398 -15.476 5.933 1.00 97.62 91 PRO A O 1
ATOM 725 N N . PRO A 1 92 ? -13.449 -16.372 5.695 1.00 97.06 92 PRO A N 1
ATOM 726 C CA . PRO A 1 92 ? -12.990 -17.486 4.867 1.00 97.06 92 PRO A CA 1
ATOM 727 C C . PRO A 1 92 ? -12.555 -16.998 3.477 1.00 97.06 92 PRO A C 1
ATOM 729 O O . PRO A 1 92 ? -13.098 -16.019 2.986 1.00 97.06 92 PRO A O 1
ATOM 732 N N . GLU A 1 93 ? -11.661 -17.734 2.806 1.00 94.50 93 GLU A N 1
ATOM 733 C CA . GLU A 1 93 ? -11.022 -17.334 1.531 1.00 94.50 93 GLU A CA 1
ATOM 734 C C . GLU A 1 93 ? -11.996 -16.898 0.419 1.00 94.50 93 GLU A C 1
ATOM 736 O O . GLU A 1 93 ? -11.666 -16.051 -0.400 1.00 94.50 93 GLU A O 1
ATOM 741 N N . TRP A 1 94 ? -13.208 -17.453 0.380 1.00 93.44 94 TRP A N 1
ATOM 742 C CA . TRP A 1 94 ? -14.224 -17.121 -0.626 1.00 93.44 94 TRP A CA 1
ATOM 743 C C . TRP A 1 94 ? -15.040 -15.861 -0.298 1.00 93.44 94 TRP A C 1
ATOM 745 O O . TRP A 1 94 ? -15.914 -15.476 -1.080 1.00 93.44 94 TRP A O 1
ATOM 755 N N . ALA A 1 95 ? -14.822 -15.240 0.864 1.00 97.25 95 ALA A N 1
ATOM 756 C CA . ALA A 1 95 ? -15.527 -14.026 1.242 1.00 97.25 95 ALA A CA 1
ATOM 757 C C . ALA A 1 95 ? -15.194 -12.886 0.261 1.00 97.25 95 ALA A C 1
ATOM 759 O O . ALA A 1 95 ? -14.076 -12.816 -0.241 1.00 97.25 95 ALA A O 1
ATOM 760 N N . PRO A 1 96 ? -16.129 -11.964 -0.027 1.00 95.94 96 PRO A N 1
ATOM 761 C CA . PRO A 1 96 ? -15.886 -10.898 -0.993 1.00 95.94 96 PRO A CA 1
ATOM 762 C C . PRO A 1 96 ? -14.706 -9.994 -0.621 1.00 95.94 96 PRO A C 1
ATOM 764 O O . PRO A 1 96 ? -14.611 -9.499 0.502 1.00 95.94 96 PRO A O 1
ATOM 767 N N . HIS A 1 97 ? -13.852 -9.706 -1.604 1.00 96.44 97 HIS A N 1
ATOM 768 C CA . HIS A 1 97 ? -12.744 -8.772 -1.439 1.00 96.44 97 HIS A CA 1
ATOM 769 C C . HIS A 1 97 ? -13.215 -7.322 -1.614 1.00 96.44 97 HIS A C 1
ATOM 771 O O . HIS A 1 97 ? -14.020 -7.010 -2.502 1.00 96.44 97 HIS A O 1
ATOM 777 N N . THR A 1 98 ? -12.674 -6.409 -0.807 1.00 94.44 98 THR A N 1
ATOM 778 C CA . THR A 1 98 ? -12.996 -4.971 -0.839 1.00 94.44 98 THR A CA 1
ATOM 779 C C . THR A 1 98 ? -11.734 -4.126 -1.039 1.00 94.44 98 THR A C 1
ATOM 781 O O . THR A 1 98 ? -10.616 -4.630 -0.985 1.00 94.44 98 THR A O 1
ATOM 784 N N . TRP A 1 99 ? -11.885 -2.823 -1.292 1.00 91.69 99 TRP A N 1
ATOM 785 C CA . TRP A 1 99 ? -10.733 -1.918 -1.421 1.00 91.69 99 TRP A CA 1
ATOM 786 C C . TRP A 1 99 ? -9.984 -1.708 -0.095 1.00 91.69 99 TRP A C 1
ATOM 788 O O . TRP A 1 99 ? -8.758 -1.594 -0.098 1.00 91.69 99 TRP A O 1
ATOM 798 N N . SER A 1 100 ? -10.716 -1.692 1.025 1.00 92.56 100 SER A N 1
ATOM 799 C CA . SER A 1 100 ? -10.161 -1.571 2.382 1.00 92.56 100 SER A CA 1
ATOM 800 C C . SER A 1 100 ? -9.761 -2.921 2.991 1.00 92.56 100 SER A C 1
ATOM 802 O O . SER A 1 100 ? -9.102 -2.952 4.026 1.00 92.56 100 SER A O 1
ATOM 804 N N . GLY A 1 101 ? -10.150 -4.031 2.361 1.00 95.44 101 GLY A N 1
ATOM 805 C CA . GLY A 1 101 ? -9.937 -5.378 2.872 1.00 95.44 101 GLY A CA 1
ATOM 806 C C . GLY A 1 101 ? -10.670 -5.650 4.185 1.00 95.44 101 GLY A C 1
ATOM 807 O O . GLY A 1 101 ? -11.670 -5.009 4.514 1.00 95.44 101 GLY A O 1
ATOM 808 N N . PHE A 1 102 ? -10.154 -6.626 4.926 1.00 97.62 102 PHE A N 1
ATOM 809 C CA . PHE A 1 102 ? -10.548 -6.941 6.294 1.00 97.62 102 PHE A CA 1
ATOM 810 C C . PHE A 1 102 ? -9.319 -6.890 7.199 1.00 97.62 102 PHE A C 1
ATOM 812 O O . PHE A 1 102 ? -8.378 -7.667 6.990 1.00 97.62 102 PHE A O 1
ATOM 819 N N . SER A 1 103 ? -9.343 -5.990 8.184 1.00 98.38 103 SER A N 1
ATOM 820 C CA . SER A 1 103 ? -8.224 -5.715 9.086 1.00 98.38 103 SER A CA 1
ATOM 821 C C . SER A 1 103 ? -8.531 -6.151 10.518 1.00 98.38 103 SER A C 1
ATOM 823 O O . SER A 1 103 ? -9.557 -5.774 11.084 1.00 98.38 103 SER A O 1
ATOM 825 N N . THR A 1 104 ? -7.598 -6.876 11.132 1.00 98.69 104 THR A N 1
ATOM 826 C CA . THR A 1 104 ? -7.567 -7.104 12.585 1.00 98.69 104 THR A CA 1
ATOM 827 C C . THR A 1 104 ? -6.304 -6.502 13.178 1.00 98.69 104 THR A C 1
ATOM 829 O O . THR A 1 104 ? -5.266 -6.442 12.514 1.00 98.69 104 THR A O 1
ATOM 832 N N . GLY A 1 105 ? -6.393 -6.024 14.414 1.00 98.38 105 GLY A N 1
ATOM 833 C CA . GLY A 1 105 ? -5.297 -5.398 15.133 1.00 98.38 105 GLY A CA 1
ATOM 834 C C . GLY A 1 105 ? -5.035 -6.060 16.480 1.00 98.38 105 GLY A C 1
ATOM 835 O O . GLY A 1 105 ? -5.945 -6.545 17.150 1.00 98.38 105 GLY A O 1
ATOM 836 N N . ARG A 1 106 ? -3.771 -6.050 16.895 1.00 98.06 106 ARG A N 1
ATOM 837 C CA . ARG A 1 106 ? -3.333 -6.415 18.247 1.00 98.06 106 ARG A CA 1
ATOM 838 C C . ARG A 1 106 ? -2.162 -5.535 18.660 1.00 98.06 106 ARG A C 1
ATOM 840 O O . ARG A 1 106 ? -1.389 -5.103 17.810 1.00 98.06 106 ARG A O 1
ATOM 847 N N . PHE A 1 107 ? -2.010 -5.292 19.954 1.00 97.44 107 PHE A N 1
ATOM 848 C CA . PHE A 1 107 ? -0.824 -4.611 20.461 1.00 97.44 107 PHE A CA 1
ATOM 849 C C . PHE A 1 107 ? 0.307 -5.615 20.698 1.00 97.44 107 PHE A C 1
ATOM 851 O O . PHE A 1 107 ? 0.113 -6.621 21.379 1.00 97.44 107 PHE A O 1
ATOM 858 N N . GLU A 1 108 ? 1.488 -5.326 20.156 1.00 97.25 108 GLU A N 1
ATOM 859 C CA . GLU A 1 108 ? 2.740 -6.014 20.475 1.00 97.25 108 GLU A CA 1
ATOM 860 C C . GLU A 1 108 ? 3.689 -4.993 21.110 1.00 97.25 108 GLU A C 1
ATOM 862 O O . GLU A 1 108 ? 4.256 -4.127 20.445 1.00 97.25 108 GLU A O 1
ATOM 867 N N . GLY A 1 109 ? 3.807 -5.039 22.439 1.00 95.69 109 GLY A N 1
ATOM 868 C CA . GLY A 1 109 ? 4.456 -3.963 23.184 1.00 95.69 109 GLY A CA 1
ATOM 869 C C . GLY A 1 109 ? 3.696 -2.643 23.014 1.00 95.69 109 GLY A C 1
ATOM 870 O O . GLY A 1 109 ? 2.525 -2.556 23.377 1.00 95.69 109 GLY A O 1
ATOM 871 N N . ASN A 1 110 ? 4.366 -1.628 22.464 1.00 94.31 110 ASN A N 1
ATOM 872 C CA . ASN A 1 110 ? 3.783 -0.302 22.221 1.00 94.31 110 ASN A CA 1
ATOM 873 C C . ASN A 1 110 ? 3.265 -0.114 20.786 1.00 94.31 110 ASN A C 1
ATOM 875 O O . ASN A 1 110 ? 2.699 0.939 20.485 1.00 94.31 110 ASN A O 1
ATOM 879 N N . ASP A 1 111 ? 3.455 -1.106 19.917 1.00 97.75 111 ASP A N 1
ATOM 880 C CA . ASP A 1 111 ? 3.082 -1.016 18.511 1.00 97.75 111 ASP A CA 1
ATOM 881 C C . ASP A 1 111 ? 1.717 -1.663 18.283 1.00 97.75 111 ASP A C 1
ATOM 883 O O . ASP A 1 111 ? 1.440 -2.767 18.762 1.00 97.75 111 ASP A O 1
ATOM 887 N N . LEU A 1 112 ? 0.858 -0.985 17.521 1.00 98.38 112 LEU A N 1
ATOM 888 C CA . LEU A 1 112 ? -0.353 -1.601 16.992 1.00 98.38 112 LEU A CA 1
ATOM 889 C C . LEU A 1 112 ? 0.013 -2.358 15.713 1.00 98.38 112 LEU A C 1
ATOM 891 O O . LEU A 1 112 ? 0.346 -1.742 14.699 1.00 98.38 112 LEU A O 1
ATOM 895 N N . VAL A 1 113 ? -0.071 -3.684 15.770 1.00 98.62 113 VAL A N 1
ATOM 896 C CA . VAL A 1 113 ? 0.169 -4.580 14.638 1.00 98.62 113 VAL A CA 1
ATOM 897 C C . VAL A 1 113 ? -1.155 -4.906 13.975 1.00 98.62 113 VAL A C 1
ATOM 899 O O . VAL A 1 113 ? -2.051 -5.468 14.606 1.00 98.62 113 VAL A O 1
ATOM 902 N N . ILE A 1 114 ? -1.275 -4.567 12.698 1.00 98.62 114 ILE A N 1
ATOM 903 C CA . ILE A 1 114 ? -2.481 -4.744 11.894 1.00 98.62 114 ILE A CA 1
ATOM 904 C C . ILE A 1 114 ? -2.197 -5.790 10.827 1.00 98.62 114 ILE A C 1
ATOM 906 O O . ILE A 1 114 ? -1.189 -5.714 10.133 1.00 98.62 114 ILE A O 1
ATOM 910 N N . THR A 1 115 ? -3.088 -6.761 10.665 1.00 98.62 115 THR A N 1
ATOM 911 C CA . THR A 1 115 ? -3.065 -7.696 9.535 1.00 98.62 115 THR A CA 1
ATOM 912 C C . THR A 1 115 ? -4.296 -7.471 8.676 1.00 98.62 115 THR A C 1
ATOM 914 O O . THR A 1 115 ? -5.415 -7.508 9.181 1.00 98.62 115 THR A O 1
ATOM 917 N N . THR A 1 116 ? -4.095 -7.274 7.374 1.00 98.38 116 THR A N 1
ATOM 918 C CA . THR A 1 116 ? -5.164 -7.048 6.399 1.00 98.38 116 THR A CA 1
ATOM 919 C C . THR A 1 116 ? -5.115 -8.076 5.272 1.00 98.38 116 THR A C 1
ATOM 921 O O . THR A 1 116 ? -4.046 -8.411 4.762 1.00 98.38 116 THR A O 1
ATOM 924 N N . THR A 1 117 ? -6.290 -8.577 4.892 1.00 98.19 117 THR A N 1
ATOM 925 C CA . THR A 1 117 ? -6.520 -9.576 3.823 1.00 98.19 117 THR A CA 1
ATOM 926 C C . THR A 1 117 ? -7.796 -9.223 3.049 1.00 98.19 117 THR A C 1
ATOM 928 O O . THR A 1 117 ? -8.396 -8.187 3.338 1.00 98.19 117 THR A O 1
ATOM 931 N N . HIS A 1 118 ? -8.254 -10.083 2.130 1.00 97.69 118 HIS A N 1
ATOM 932 C CA . HIS A 1 118 ? -9.488 -9.877 1.352 1.00 97.69 118 HIS A CA 1
ATOM 933 C C . HIS A 1 118 ? -9.474 -8.541 0.594 1.00 97.69 118 HIS A C 1
ATOM 935 O O . HIS A 1 118 ? -10.469 -7.817 0.522 1.00 97.69 118 HIS A O 1
ATOM 941 N N . LEU A 1 119 ? -8.300 -8.182 0.078 1.00 96.81 119 LEU A N 1
ATOM 942 C CA . LEU A 1 119 ? -8.067 -6.955 -0.669 1.00 96.81 119 LEU A CA 1
ATOM 943 C C . LEU A 1 119 ? -8.410 -7.186 -2.140 1.00 96.81 119 LEU A C 1
ATOM 945 O O . LEU A 1 119 ? -8.085 -8.226 -2.702 1.00 96.81 119 LEU A O 1
ATOM 949 N N . LYS A 1 120 ? -9.057 -6.223 -2.791 1.00 95.44 120 LYS A N 1
ATOM 950 C CA . LYS A 1 120 ? -9.145 -6.210 -4.259 1.00 95.44 120 LYS A CA 1
ATOM 951 C C . LYS A 1 120 ? -7.761 -5.959 -4.859 1.00 95.44 120 LYS A C 1
ATOM 953 O O . LYS A 1 120 ? -6.991 -5.183 -4.293 1.00 95.44 120 LYS A O 1
ATOM 958 N N . GLU A 1 121 ? -7.499 -6.532 -6.036 1.00 95.44 121 GLU A N 1
ATOM 959 C CA . GLU A 1 121 ? -6.343 -6.143 -6.855 1.00 95.44 121 GLU A CA 1
ATOM 960 C C . GLU A 1 121 ? -6.336 -4.619 -7.033 1.00 95.44 121 GLU A C 1
ATOM 962 O O . GLU A 1 121 ? -7.354 -4.009 -7.383 1.00 95.44 121 GLU A O 1
ATOM 967 N N . SER A 1 122 ? -5.200 -3.987 -6.750 1.00 93.31 122 SER A N 1
ATOM 968 C CA . SER A 1 122 ? -5.065 -2.536 -6.847 1.00 93.31 122 SER A CA 1
ATOM 969 C C . SER A 1 122 ? -3.605 -2.106 -6.842 1.00 93.31 122 SER A C 1
ATOM 971 O O . SER A 1 122 ? -2.697 -2.905 -6.662 1.00 93.31 122 SER A O 1
ATOM 973 N N . TYR A 1 123 ? -3.348 -0.825 -7.040 1.00 92.19 123 TYR A N 1
ATOM 974 C CA . TYR A 1 123 ? -1.994 -0.306 -7.181 1.00 92.19 123 TYR A CA 1
ATOM 975 C C . TYR A 1 123 ? -1.247 -0.220 -5.841 1.00 92.19 123 TYR A C 1
ATOM 977 O O . TYR A 1 123 ? -1.751 0.309 -4.852 1.00 92.19 123 TYR A O 1
ATOM 985 N N . ILE A 1 124 ? 0.013 -0.654 -5.845 1.00 92.62 124 ILE A N 1
ATOM 986 C CA . ILE A 1 124 ? 1.002 -0.318 -4.810 1.00 92.62 124 ILE A CA 1
ATOM 987 C C . ILE A 1 124 ? 1.496 1.113 -5.042 1.00 92.62 124 ILE A C 1
ATOM 989 O O . ILE A 1 124 ? 1.701 1.867 -4.094 1.00 92.62 124 ILE A O 1
ATOM 993 N N . ARG A 1 125 ? 1.658 1.505 -6.314 1.00 89.81 125 ARG A N 1
ATOM 994 C CA . ARG A 1 125 ? 2.027 2.861 -6.742 1.00 89.81 125 ARG A CA 1
ATOM 995 C C . ARG A 1 125 ? 1.226 3.275 -7.970 1.00 89.81 125 ARG A C 1
ATOM 997 O O . ARG A 1 125 ? 0.946 2.468 -8.850 1.00 89.81 125 ARG A O 1
ATOM 1004 N N . ARG A 1 126 ? 0.909 4.567 -8.079 1.00 88.19 126 ARG A N 1
ATOM 1005 C CA . ARG A 1 126 ? 0.026 5.114 -9.131 1.00 88.19 126 ARG A CA 1
ATOM 1006 C C . ARG A 1 126 ? 0.627 5.167 -10.552 1.00 88.19 126 ARG A C 1
ATOM 1008 O O . ARG A 1 126 ? 0.048 5.803 -11.429 1.00 88.19 126 ARG A O 1
ATOM 1015 N N . ASN A 1 127 ? 1.765 4.514 -10.777 1.00 90.31 127 ASN A N 1
ATOM 1016 C CA . ASN A 1 127 ? 2.499 4.463 -12.044 1.00 90.31 127 ASN A CA 1
ATOM 1017 C C . ASN A 1 127 ? 2.587 3.045 -12.647 1.00 90.31 127 ASN A C 1
ATOM 1019 O O . ASN A 1 127 ? 3.407 2.810 -13.536 1.00 90.31 127 ASN A O 1
ATOM 1023 N N . GLY A 1 128 ? 1.780 2.100 -12.150 1.00 91.81 128 GLY A N 1
ATOM 1024 C CA . GLY A 1 128 ? 1.659 0.744 -12.697 1.00 91.81 128 GLY A CA 1
ATOM 1025 C C . GLY A 1 128 ? 1.820 -0.407 -11.695 1.00 91.81 128 GLY A C 1
ATOM 1026 O O . GLY A 1 128 ? 1.008 -1.331 -11.756 1.00 91.81 128 GLY A O 1
ATOM 1027 N N . PRO A 1 129 ? 2.801 -0.399 -10.766 1.00 95.00 129 PRO A N 1
ATOM 1028 C CA . PRO A 1 129 ? 2.998 -1.476 -9.799 1.00 95.00 129 PRO A CA 1
ATOM 1029 C C . PRO A 1 129 ? 1.718 -1.775 -9.026 1.00 95.00 129 PRO A C 1
ATOM 1031 O O . PRO A 1 129 ? 1.130 -0.891 -8.399 1.00 95.00 129 PRO A O 1
ATOM 1034 N N . THR A 1 130 ? 1.296 -3.032 -9.087 1.00 94.75 130 THR A N 1
ATOM 1035 C CA . THR A 1 130 ? -0.009 -3.513 -8.630 1.00 94.75 130 THR A CA 1
ATOM 1036 C C . THR A 1 130 ? 0.197 -4.666 -7.652 1.00 94.75 130 THR A C 1
ATOM 1038 O O . THR A 1 130 ? 1.150 -5.425 -7.799 1.00 94.75 130 THR A O 1
ATOM 1041 N N . MET A 1 131 ? -0.669 -4.760 -6.646 1.00 96.25 131 MET A N 1
ATOM 1042 C CA . MET A 1 131 ? -0.820 -5.916 -5.767 1.00 96.25 131 MET A CA 1
ATOM 1043 C C . MET A 1 131 ? -2.017 -6.746 -6.232 1.00 96.25 131 MET A C 1
ATOM 1045 O O . MET A 1 131 ? -3.026 -6.184 -6.666 1.00 96.25 131 MET A O 1
ATOM 1049 N N . SER A 1 132 ? -1.915 -8.062 -6.118 1.00 97.38 132 SER A N 1
ATOM 1050 C CA . SER A 1 132 ? -2.985 -9.005 -6.413 1.00 97.38 132 SER A CA 1
ATOM 1051 C C . SER A 1 132 ? -4.043 -9.024 -5.311 1.00 97.38 132 SER A C 1
ATOM 1053 O O . SER A 1 132 ? -3.878 -8.455 -4.230 1.00 97.38 132 SER A O 1
ATOM 1055 N N . ASP A 1 133 ? -5.143 -9.717 -5.577 1.00 96.62 133 ASP A N 1
ATOM 1056 C CA . ASP A 1 133 ? -6.162 -10.009 -4.573 1.00 96.62 133 ASP A CA 1
ATOM 1057 C C . ASP A 1 133 ? -5.695 -11.025 -3.512 1.00 96.62 133 ASP A C 1
ATOM 1059 O O . ASP A 1 133 ? -6.294 -11.123 -2.442 1.00 96.62 133 ASP A O 1
ATOM 1063 N N . ARG A 1 134 ? -4.584 -11.729 -3.761 1.00 97.12 134 ARG A N 1
ATOM 1064 C CA . ARG A 1 134 ? -3.913 -12.629 -2.810 1.00 97.12 134 ARG A CA 1
ATOM 1065 C C . ARG A 1 134 ? -2.914 -11.925 -1.896 1.00 97.12 134 ARG A C 1
ATOM 1067 O O . ARG A 1 134 ? -2.290 -12.585 -1.066 1.00 97.12 134 ARG A O 1
ATOM 1074 N N . ALA A 1 135 ? -2.765 -10.610 -2.027 1.00 98.00 135 ALA A N 1
ATOM 1075 C CA . ALA A 1 135 ? -1.874 -9.842 -1.178 1.00 98.00 135 ALA A CA 1
ATOM 1076 C C . ALA A 1 135 ? -2.329 -9.856 0.291 1.00 98.00 135 ALA A C 1
ATOM 1078 O O . ALA A 1 135 ? -3.508 -9.682 0.621 1.00 98.00 135 ALA A O 1
ATOM 1079 N N . LYS A 1 136 ? -1.357 -9.998 1.190 1.00 98.25 136 LYS A N 1
ATOM 1080 C CA . LYS A 1 136 ? -1.509 -9.831 2.632 1.00 98.25 136 LYS A CA 1
ATOM 1081 C C . LYS A 1 136 ? -0.661 -8.652 3.080 1.00 98.25 136 LYS A C 1
ATOM 1083 O O . LYS A 1 136 ? 0.531 -8.579 2.792 1.00 98.25 136 LYS A O 1
ATOM 1088 N N . VAL A 1 137 ? -1.272 -7.741 3.829 1.00 98.50 137 VAL A N 1
ATOM 1089 C CA . VAL A 1 137 ? -0.584 -6.551 4.334 1.00 98.50 137 VAL A CA 1
ATOM 1090 C C . VAL A 1 137 ? -0.465 -6.642 5.846 1.00 98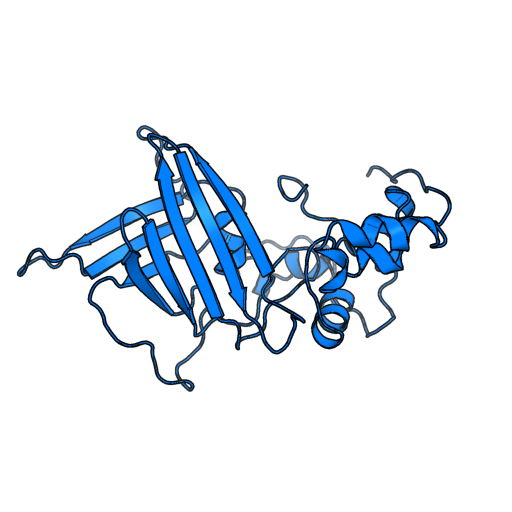.50 137 VAL A C 1
ATOM 1092 O O . VAL A 1 137 ? -1.467 -6.824 6.537 1.00 98.50 137 VAL A O 1
ATOM 1095 N N . THR A 1 138 ? 0.756 -6.509 6.356 1.00 98.62 138 THR A N 1
ATOM 1096 C CA . THR A 1 138 ? 1.020 -6.349 7.790 1.00 98.62 138 THR A CA 1
ATOM 1097 C C . THR A 1 138 ? 1.537 -4.943 8.041 1.00 98.62 138 THR A C 1
ATOM 1099 O O . THR A 1 138 ? 2.425 -4.474 7.333 1.00 98.62 138 THR A O 1
ATOM 1102 N N . GLU A 1 139 ? 0.970 -4.250 9.018 1.00 98.38 139 GLU A N 1
ATOM 1103 C CA . GLU A 1 139 ? 1.324 -2.870 9.337 1.00 98.38 139 GLU A CA 1
ATOM 1104 C C . GLU A 1 139 ? 1.700 -2.763 10.811 1.00 98.38 139 GLU A C 1
ATOM 1106 O O . GLU A 1 139 ? 1.030 -3.348 11.658 1.00 98.38 139 GLU A O 1
ATOM 1111 N N . TRP A 1 140 ? 2.735 -1.987 11.115 1.00 98.38 140 TRP A N 1
ATOM 1112 C CA . TRP A 1 140 ? 3.110 -1.617 12.478 1.00 98.38 140 TRP A CA 1
ATOM 1113 C C . TRP A 1 140 ? 2.945 -0.115 12.630 1.00 98.38 140 TRP A C 1
ATOM 1115 O O . TRP A 1 140 ? 3.569 0.661 11.901 1.00 98.38 140 TRP A O 1
ATOM 1125 N N . LEU A 1 141 ? 2.078 0.282 13.556 1.00 97.88 141 LEU A N 1
ATOM 1126 C CA . LEU A 1 141 ? 1.842 1.671 13.926 1.00 97.88 141 LEU A CA 1
ATOM 1127 C C . LEU A 1 141 ? 2.555 1.950 15.250 1.00 97.88 141 LEU A C 1
ATOM 1129 O O . LEU A 1 141 ? 2.088 1.533 16.311 1.00 97.88 141 LEU A O 1
ATOM 1133 N N . SER A 1 142 ? 3.654 2.696 15.167 1.00 97.75 142 SER A N 1
ATOM 1134 C CA . SER A 1 142 ? 4.507 3.071 16.297 1.00 97.75 142 SER A CA 1
ATOM 1135 C C . SER A 1 142 ? 4.394 4.568 16.563 1.00 97.75 142 SER A C 1
ATOM 1137 O O . SER A 1 142 ? 4.747 5.395 15.716 1.00 97.75 142 SER A O 1
ATOM 1139 N N . ARG A 1 143 ? 3.893 4.947 17.743 1.00 95.81 143 ARG A N 1
ATOM 1140 C CA . ARG A 1 143 ? 3.776 6.359 18.137 1.00 95.81 143 ARG A CA 1
ATOM 1141 C C . ARG A 1 143 ? 4.958 6.790 19.006 1.00 95.81 143 ARG A C 1
ATOM 1143 O O . ARG A 1 143 ? 5.201 6.223 20.066 1.00 95.81 143 ARG A O 1
ATOM 1150 N N . HIS A 1 144 ? 5.633 7.860 18.597 1.00 95.62 144 HIS A N 1
ATOM 1151 C CA . HIS A 1 144 ? 6.753 8.488 19.296 1.00 95.62 144 HIS A CA 1
ATOM 1152 C C . HIS A 1 144 ? 6.434 9.968 19.551 1.00 95.62 144 HIS A C 1
ATOM 1154 O O . HIS A 1 144 ? 6.700 10.836 18.716 1.00 95.62 144 HIS A O 1
ATOM 1160 N N . GLY A 1 145 ? 5.814 10.258 20.700 1.00 95.62 145 GLY A N 1
ATOM 1161 C CA . GLY A 1 145 ? 5.308 11.597 21.018 1.00 95.62 145 GLY A CA 1
ATOM 1162 C C . GLY A 1 145 ? 4.234 12.042 20.021 1.00 95.62 145 GLY A C 1
ATOM 1163 O O . GLY A 1 145 ? 3.172 11.416 19.917 1.00 95.62 145 GLY A O 1
ATOM 1164 N N . ASP A 1 146 ? 4.539 13.096 19.265 1.00 96.31 146 ASP A N 1
ATOM 1165 C CA . ASP A 1 146 ? 3.655 13.656 18.236 1.00 96.31 146 ASP A CA 1
ATOM 1166 C C . ASP A 1 146 ? 3.826 12.994 16.866 1.00 96.31 146 ASP A C 1
ATOM 1168 O O . ASP A 1 146 ? 3.126 13.354 15.925 1.00 96.31 146 ASP A O 1
ATOM 1172 N N . TYR A 1 147 ? 4.735 12.031 16.717 1.00 96.94 147 TYR A N 1
ATOM 1173 C CA . TYR A 1 147 ? 4.949 11.335 15.451 1.00 96.94 147 TYR A CA 1
ATOM 1174 C C . TYR A 1 147 ? 4.337 9.940 15.482 1.00 96.94 147 TYR A C 1
ATOM 1176 O O . TYR A 1 147 ? 4.505 9.200 16.447 1.00 96.94 147 TYR A O 1
ATOM 1184 N N . LEU A 1 148 ? 3.650 9.566 14.407 1.00 96.50 148 LEU A N 1
ATOM 1185 C CA . LEU A 1 148 ? 3.173 8.209 14.165 1.00 96.50 148 LEU A CA 1
ATOM 1186 C C . LEU A 1 148 ? 3.919 7.654 12.955 1.00 96.50 148 LEU A C 1
ATOM 1188 O O . LEU A 1 148 ? 3.722 8.129 11.836 1.00 96.50 148 LEU A O 1
ATOM 1192 N N . THR A 1 149 ? 4.775 6.667 13.183 1.00 97.19 149 THR A N 1
ATOM 1193 C CA . THR A 1 149 ? 5.458 5.930 12.122 1.00 97.19 149 THR A CA 1
ATOM 1194 C C . THR A 1 149 ? 4.646 4.697 11.775 1.00 97.19 149 THR A C 1
ATOM 1196 O O . THR A 1 149 ? 4.225 3.947 12.649 1.00 97.19 149 THR A O 1
ATOM 1199 N N . ILE A 1 150 ? 4.428 4.510 10.483 1.00 96.81 150 ILE A N 1
ATOM 1200 C CA . ILE A 1 150 ? 3.680 3.402 9.916 1.00 96.81 150 ILE A CA 1
ATOM 1201 C C . ILE A 1 150 ? 4.639 2.641 9.025 1.00 96.81 150 ILE A C 1
ATOM 1203 O O . ILE A 1 150 ? 5.121 3.190 8.033 1.00 96.81 150 ILE A O 1
ATOM 1207 N N . THR A 1 151 ? 4.916 1.396 9.384 1.00 97.56 151 THR A N 1
ATOM 1208 C CA . THR A 1 151 ? 5.680 0.468 8.549 1.00 97.56 151 THR A CA 1
ATOM 1209 C C . THR A 1 151 ? 4.707 -0.518 7.937 1.00 97.56 151 THR A C 1
ATOM 1211 O O . THR A 1 151 ? 3.997 -1.206 8.659 1.00 97.56 151 THR A O 1
ATOM 1214 N N . THR A 1 152 ? 4.670 -0.588 6.614 1.00 97.69 152 THR A N 1
ATOM 1215 C CA . THR A 1 152 ? 3.809 -1.481 5.844 1.00 97.69 152 THR A CA 1
ATOM 1216 C C . THR A 1 152 ? 4.674 -2.546 5.183 1.00 97.69 152 THR A C 1
ATOM 1218 O O . THR A 1 152 ? 5.623 -2.225 4.469 1.00 97.69 152 THR A O 1
ATOM 1221 N N . TYR A 1 153 ? 4.316 -3.803 5.402 1.00 97.94 153 TYR A N 1
ATOM 1222 C CA . TYR A 1 153 ? 4.892 -4.991 4.789 1.00 97.94 153 TYR A CA 1
ATOM 1223 C C . TYR A 1 153 ? 3.833 -5.637 3.904 1.00 97.94 153 TYR A C 1
ATOM 1225 O O . TYR A 1 153 ? 2.744 -5.972 4.376 1.00 97.94 153 TYR A O 1
ATOM 1233 N N . ILE A 1 154 ? 4.140 -5.781 2.622 1.00 98.19 154 ILE A N 1
ATOM 1234 C CA . ILE A 1 154 ? 3.221 -6.282 1.603 1.00 98.19 154 ILE A CA 1
ATOM 1235 C C . ILE A 1 154 ? 3.786 -7.597 1.094 1.00 98.19 154 ILE A C 1
ATOM 1237 O O . ILE A 1 154 ? 4.828 -7.611 0.442 1.00 98.19 154 ILE A O 1
ATOM 1241 N N . ASP A 1 155 ? 3.092 -8.681 1.401 1.00 98.31 155 ASP A N 1
ATOM 1242 C CA . ASP A 1 155 ? 3.384 -10.011 0.885 1.00 98.31 155 ASP A CA 1
ATOM 1243 C C . ASP A 1 155 ? 2.383 -10.331 -0.223 1.00 98.31 155 ASP A C 1
ATOM 1245 O O . ASP A 1 155 ? 1.173 -10.322 0.007 1.00 98.31 155 ASP A O 1
ATOM 1249 N N . ASP A 1 156 ? 2.877 -10.549 -1.437 1.00 98.38 156 ASP A N 1
ATOM 1250 C CA . ASP A 1 156 ? 2.050 -10.850 -2.601 1.00 98.38 156 ASP A CA 1
ATOM 1251 C C . ASP A 1 156 ? 2.735 -11.915 -3.465 1.00 98.38 156 ASP A C 1
ATOM 1253 O O . ASP A 1 156 ? 3.645 -11.593 -4.236 1.00 98.38 156 ASP A O 1
ATOM 1257 N N . PRO A 1 157 ? 2.279 -13.176 -3.389 1.00 97.62 157 PRO A N 1
ATOM 1258 C CA . PRO A 1 157 ? 2.917 -14.280 -4.096 1.00 97.62 157 PRO A CA 1
ATOM 1259 C C . PRO A 1 157 ? 2.713 -14.233 -5.617 1.00 97.62 157 PRO A C 1
ATOM 1261 O O . PRO A 1 157 ? 3.327 -15.019 -6.335 1.00 97.62 157 PRO A O 1
ATOM 1264 N N . ILE A 1 158 ? 1.828 -13.367 -6.127 1.00 98.25 158 ILE A N 1
ATOM 1265 C CA . ILE A 1 158 ? 1.516 -13.288 -7.557 1.00 98.25 158 ILE A CA 1
ATOM 1266 C C . ILE A 1 158 ? 2.411 -12.269 -8.255 1.00 98.25 158 ILE A C 1
ATOM 1268 O O . ILE A 1 158 ? 2.926 -12.564 -9.333 1.00 98.25 158 ILE A O 1
ATOM 1272 N N . TYR A 1 159 ? 2.628 -11.093 -7.660 1.00 98.12 159 TYR A N 1
ATOM 1273 C CA . TYR A 1 159 ? 3.337 -9.990 -8.323 1.00 98.12 159 TYR A CA 1
ATOM 1274 C C . TYR A 1 159 ? 4.695 -9.623 -7.719 1.00 98.12 159 TYR A C 1
ATOM 1276 O O . TYR A 1 159 ? 5.454 -8.901 -8.374 1.00 98.12 159 TYR A O 1
ATOM 1284 N N . LEU A 1 160 ? 5.044 -10.120 -6.529 1.00 98.06 160 LEU A N 1
ATOM 1285 C CA . LEU A 1 160 ? 6.321 -9.822 -5.880 1.00 98.06 160 LEU A CA 1
ATOM 1286 C C . LEU A 1 160 ? 7.236 -11.062 -5.813 1.00 98.06 160 LEU A C 1
ATOM 1288 O O . LEU A 1 160 ? 6.771 -12.198 -5.757 1.00 98.06 160 LEU A O 1
ATOM 1292 N N . GLU A 1 161 ? 8.550 -10.842 -5.890 1.00 97.81 161 GLU A N 1
ATOM 1293 C CA . GLU A 1 161 ? 9.606 -11.853 -5.685 1.00 97.81 161 GLU A CA 1
ATOM 1294 C C . GLU A 1 161 ? 9.885 -12.055 -4.191 1.00 97.81 161 GLU A C 1
ATOM 1296 O O . GLU A 1 161 ? 10.223 -13.152 -3.755 1.00 97.81 161 GLU A O 1
ATOM 1301 N N . GLU A 1 162 ? 9.720 -10.990 -3.409 1.00 97.00 162 GLU A N 1
ATOM 1302 C CA . GLU A 1 162 ? 9.858 -10.969 -1.959 1.00 97.00 162 GLU A CA 1
ATOM 1303 C C . GLU A 1 162 ? 8.966 -9.862 -1.369 1.00 97.00 162 GLU A C 1
ATOM 1305 O O . GLU A 1 162 ? 8.487 -8.995 -2.105 1.00 97.00 162 GLU A O 1
ATOM 1310 N N . PRO A 1 163 ? 8.720 -9.859 -0.053 1.00 97.00 163 PRO A N 1
ATOM 1311 C CA . PRO A 1 163 ? 7.859 -8.866 0.570 1.00 97.00 163 PRO A CA 1
ATOM 1312 C C . PRO A 1 163 ? 8.346 -7.428 0.362 1.00 97.00 163 PRO A C 1
ATOM 1314 O O . PRO A 1 163 ? 9.502 -7.093 0.628 1.00 97.00 163 PRO A O 1
ATOM 1317 N N . PHE A 1 164 ? 7.442 -6.541 -0.056 1.00 96.50 164 PHE A N 1
ATOM 1318 C CA . PHE A 1 164 ? 7.744 -5.123 -0.221 1.00 96.50 164 PHE A CA 1
ATOM 1319 C C . PHE A 1 164 ? 7.502 -4.365 1.086 1.00 96.50 164 PHE A C 1
ATOM 1321 O O . PHE A 1 164 ? 6.389 -4.354 1.617 1.00 96.50 164 PHE A O 1
ATOM 1328 N N . ILE A 1 165 ? 8.543 -3.702 1.592 1.00 95.44 165 ILE A N 1
ATOM 1329 C CA . ILE A 1 165 ? 8.488 -2.927 2.833 1.00 95.44 165 ILE A CA 1
ATOM 1330 C C . ILE A 1 165 ? 8.597 -1.441 2.520 1.00 95.44 165 ILE A C 1
ATOM 1332 O O . ILE A 1 165 ? 9.495 -0.991 1.809 1.00 95.44 165 ILE A O 1
ATOM 1336 N N . GLN A 1 166 ? 7.706 -0.660 3.114 1.00 92.94 166 GLN A N 1
ATOM 1337 C CA . GLN A 1 166 ? 7.734 0.792 3.035 1.00 92.94 166 GLN A CA 1
ATOM 1338 C C . GLN A 1 166 ? 7.312 1.411 4.359 1.00 92.94 166 GLN A C 1
ATOM 1340 O O . GLN A 1 166 ? 6.565 0.814 5.127 1.00 92.94 166 GLN A O 1
ATOM 1345 N N . SER A 1 167 ? 7.766 2.634 4.615 1.00 94.31 167 SER A N 1
ATOM 1346 C CA . SER A 1 167 ? 7.365 3.381 5.800 1.00 94.31 167 SER A CA 1
ATOM 1347 C C . SER A 1 167 ? 6.949 4.809 5.475 1.00 94.31 167 SER A C 1
ATOM 1349 O O . SER A 1 167 ? 7.331 5.390 4.451 1.00 94.31 167 SER A O 1
ATOM 1351 N N . VAL A 1 168 ? 6.121 5.368 6.351 1.00 94.19 168 VAL A N 1
ATOM 1352 C CA . VAL A 1 168 ? 5.705 6.767 6.331 1.00 94.19 168 VAL A CA 1
ATOM 1353 C C . VAL A 1 168 ? 5.502 7.262 7.755 1.00 94.19 168 VAL A C 1
ATOM 1355 O O . VAL A 1 168 ? 5.070 6.519 8.629 1.00 94.19 168 VAL A O 1
ATOM 1358 N N . THR A 1 169 ? 5.811 8.533 7.986 1.00 94.94 169 THR A N 1
ATOM 1359 C CA . THR A 1 169 ? 5.605 9.180 9.280 1.00 94.94 169 THR A CA 1
ATOM 1360 C C . THR A 1 169 ? 4.598 10.309 9.137 1.00 94.94 169 THR A C 1
ATOM 1362 O O . THR A 1 169 ? 4.722 11.159 8.248 1.00 94.94 169 THR A O 1
ATOM 1365 N N . TYR A 1 170 ? 3.625 10.317 10.040 1.00 93.62 170 TYR A N 1
ATOM 1366 C CA . TYR A 1 170 ? 2.656 11.383 10.242 1.00 93.62 170 TYR A CA 1
ATOM 1367 C C . TYR A 1 170 ? 3.038 12.208 11.467 1.00 93.62 170 TYR A C 1
ATOM 1369 O O . TYR A 1 170 ? 3.563 11.674 12.444 1.00 93.62 170 TYR A O 1
ATOM 1377 N N . LYS A 1 171 ? 2.747 13.509 11.420 1.00 94.56 171 LYS A N 1
ATOM 1378 C CA . LYS A 1 171 ? 2.801 14.396 12.583 1.00 94.56 171 LYS A CA 1
ATOM 1379 C C . LYS A 1 171 ? 1.375 14.620 13.079 1.00 94.56 171 LYS A C 1
ATOM 1381 O O . LYS A 1 171 ? 0.485 14.896 12.279 1.00 94.56 171 LYS A O 1
ATOM 1386 N N . TRP A 1 172 ? 1.167 14.471 14.378 1.00 94.69 172 TRP A N 1
ATOM 1387 C CA . TRP A 1 172 ? -0.108 14.703 15.030 1.00 94.69 172 TRP A CA 1
ATOM 1388 C C . TRP A 1 172 ? -0.454 16.189 14.993 1.00 94.69 172 TRP A C 1
ATOM 1390 O O . TRP A 1 172 ? 0.373 17.033 15.333 1.00 94.69 172 TRP A O 1
ATOM 1400 N N . GLU A 1 173 ? -1.683 16.485 14.586 1.00 93.31 173 GLU A N 1
ATOM 1401 C CA . GLU A 1 173 ? -2.222 17.837 14.544 1.00 93.31 173 GLU A CA 1
ATOM 1402 C C . GLU A 1 173 ? -3.589 17.846 15.249 1.00 93.31 173 GLU A C 1
ATOM 1404 O O . GLU A 1 173 ? -4.603 17.516 14.632 1.00 93.31 173 GLU A O 1
ATOM 1409 N N . PRO A 1 174 ? -3.637 18.134 16.563 1.00 90.81 174 PRO A N 1
ATOM 1410 C CA . PRO A 1 174 ? -4.854 17.987 17.362 1.00 90.81 174 PRO A CA 1
ATOM 1411 C C . PRO A 1 174 ? -5.922 19.052 17.093 1.00 90.81 174 PRO A C 1
ATOM 1413 O O . PRO A 1 174 ? -7.067 18.858 17.493 1.00 90.81 174 PRO A O 1
ATOM 1416 N N . HIS A 1 175 ? -5.569 20.166 16.449 1.00 92.06 175 HIS A N 1
ATOM 1417 C CA . HIS A 1 175 ? -6.489 21.283 16.208 1.00 92.06 175 HIS A CA 1
ATOM 1418 C C . HIS A 1 175 ? -7.038 21.314 14.778 1.00 92.06 175 HIS A C 1
ATOM 1420 O O . HIS A 1 175 ? -7.714 22.271 14.404 1.00 92.06 175 HIS A O 1
ATOM 1426 N N . THR A 1 176 ? -6.735 20.295 13.971 1.00 89.56 176 THR A N 1
ATOM 1427 C CA . THR A 1 176 ? -7.221 20.188 12.594 1.00 89.56 176 THR A CA 1
ATOM 1428 C C . THR A 1 176 ? -8.261 19.090 12.491 1.00 89.56 176 THR A C 1
ATOM 1430 O O . THR A 1 176 ? -8.063 17.971 12.963 1.00 89.56 176 THR A O 1
ATOM 1433 N N . GLU A 1 177 ? -9.367 19.421 11.838 1.00 87.88 177 GLU A N 1
ATOM 1434 C CA . GLU A 1 177 ? -10.391 18.457 11.473 1.00 87.88 177 GLU A CA 1
ATOM 1435 C C . GLU A 1 177 ? -10.124 17.867 10.092 1.00 87.88 177 GLU A C 1
ATOM 1437 O O . GLU A 1 177 ? -9.507 18.494 9.228 1.00 87.88 177 GLU A O 1
ATOM 1442 N N . LEU A 1 178 ? -10.587 16.635 9.888 1.00 89.69 178 LEU A N 1
ATOM 1443 C CA . LEU A 1 178 ? -10.461 15.986 8.591 1.00 89.69 178 LEU A CA 1
ATOM 1444 C C . LEU A 1 178 ? -11.367 16.707 7.584 1.00 89.69 178 LEU A C 1
ATOM 1446 O O . LEU A 1 178 ? -12.576 16.797 7.789 1.00 89.69 178 LEU A O 1
ATOM 1450 N N . GLU A 1 179 ? -10.779 17.226 6.508 1.00 87.25 179 GLU A N 1
ATOM 1451 C CA . GLU A 1 179 ? -11.517 17.939 5.465 1.00 87.25 179 GLU A CA 1
ATOM 1452 C C . GLU A 1 179 ? -12.564 17.030 4.803 1.00 87.25 179 GLU A C 1
ATOM 1454 O O . GLU A 1 179 ? -12.282 15.878 4.460 1.00 87.25 179 GLU A O 1
ATOM 1459 N N . TYR A 1 180 ? -13.767 17.568 4.581 1.00 85.44 180 TYR A N 1
ATOM 1460 C CA . TYR A 1 180 ? -14.766 16.913 3.745 1.00 85.44 180 TYR A CA 1
ATOM 1461 C C . TYR A 1 180 ? -14.346 16.997 2.278 1.00 85.44 180 TYR A C 1
ATOM 1463 O O . TYR A 1 180 ? -14.344 18.074 1.685 1.00 85.44 180 TYR A O 1
ATOM 1471 N N . PHE A 1 181 ? -14.037 15.849 1.681 1.00 84.06 181 PHE A N 1
ATOM 1472 C CA . PHE A 1 181 ? -13.683 15.754 0.272 1.00 84.06 181 PHE A CA 1
ATOM 1473 C C . PHE A 1 181 ? -14.659 14.814 -0.449 1.00 84.06 181 PHE A C 1
ATOM 1475 O O . PHE A 1 181 ? -14.503 13.590 -0.395 1.00 84.06 181 PHE A O 1
ATOM 1482 N N . PRO A 1 182 ? -15.692 15.349 -1.124 1.00 84.00 182 PRO A N 1
ATOM 1483 C CA . PRO A 1 182 ? -16.556 14.532 -1.955 1.00 84.00 182 PRO A CA 1
ATOM 1484 C C . PRO A 1 182 ? -15.798 14.144 -3.222 1.00 84.00 182 PRO A C 1
ATOM 1486 O O . PRO A 1 182 ? -15.409 15.006 -4.013 1.00 84.00 182 PRO A O 1
ATOM 1489 N N . CYS A 1 183 ? -15.618 12.843 -3.452 1.00 85.94 183 CYS A N 1
ATOM 1490 C CA . CYS A 1 183 ? -15.200 12.415 -4.776 1.00 85.94 183 CYS A CA 1
ATOM 1491 C C . CYS A 1 183 ? -16.329 12.700 -5.768 1.00 85.94 183 CYS A C 1
ATOM 1493 O O . CYS A 1 183 ? -17.451 12.222 -5.596 1.00 85.94 183 CYS A O 1
ATOM 1495 N N . THR A 1 184 ? -16.032 13.495 -6.790 1.00 88.62 184 THR A N 1
ATOM 1496 C CA . THR A 1 184 ? -16.963 13.817 -7.869 1.00 88.62 184 THR A CA 1
ATOM 1497 C C . THR A 1 184 ? -16.406 13.267 -9.168 1.00 88.62 184 THR A C 1
ATOM 1499 O O . THR A 1 184 ? -15.220 13.409 -9.457 1.00 88.62 184 THR A O 1
ATOM 1502 N N . ILE A 1 185 ? -17.268 12.598 -9.927 1.00 89.69 185 ILE A N 1
ATOM 1503 C CA . ILE A 1 185 ? -16.919 12.077 -11.245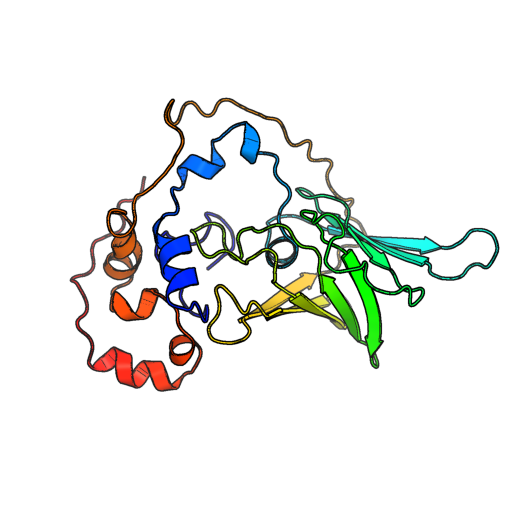 1.00 89.69 185 ILE A CA 1
ATOM 1504 C C . ILE A 1 185 ? -17.007 13.239 -12.229 1.00 89.69 185 ILE A C 1
ATOM 1506 O O . ILE A 1 185 ? -18.030 13.926 -12.297 1.00 89.69 185 ILE A O 1
ATOM 1510 N N . VAL A 1 186 ? -15.940 13.463 -12.987 1.00 90.00 186 VAL A N 1
ATOM 1511 C CA . VAL A 1 186 ? -15.841 14.548 -13.967 1.00 90.00 186 VAL A CA 1
ATOM 1512 C C . VAL A 1 186 ? -15.358 13.998 -15.299 1.00 90.00 186 VAL A C 1
ATOM 1514 O O . VAL A 1 186 ? -14.522 13.102 -15.359 1.00 90.00 186 VAL A O 1
ATOM 1517 N N . ASN A 1 187 ? -15.869 14.531 -16.405 1.00 87.31 187 ASN A N 1
ATOM 1518 C CA . ASN A 1 187 ? -15.297 14.209 -17.705 1.00 87.31 187 ASN A CA 1
ATOM 1519 C C . ASN A 1 187 ? -14.024 15.043 -17.915 1.00 87.31 187 ASN A C 1
ATOM 1521 O O . ASN A 1 187 ? -14.109 16.240 -18.175 1.00 87.31 187 ASN A O 1
ATOM 1525 N N . GLU A 1 188 ? -12.856 14.411 -17.800 1.00 86.00 188 GLU A N 1
ATOM 1526 C CA . GLU A 1 188 ? -11.559 15.060 -18.048 1.00 86.00 188 GLU A CA 1
ATOM 1527 C C . GLU A 1 188 ? -11.246 15.231 -19.549 1.00 86.00 188 GLU A C 1
ATOM 1529 O O . GLU A 1 188 ? -10.255 15.867 -19.897 1.00 86.00 188 GLU A O 1
ATOM 1534 N N . ASN A 1 189 ? -12.081 14.682 -20.442 1.00 79.44 189 ASN A N 1
ATOM 1535 C CA . ASN A 1 189 ? -11.965 14.761 -21.903 1.00 79.44 189 ASN A CA 1
ATOM 1536 C C . ASN A 1 189 ? -10.585 14.332 -22.449 1.00 79.44 189 ASN A C 1
ATOM 1538 O O . ASN A 1 189 ? -10.102 14.869 -23.445 1.00 79.44 189 ASN A O 1
ATOM 1542 N N . ILE A 1 190 ? -9.930 13.376 -21.776 1.00 79.25 190 ILE A N 1
ATOM 1543 C CA . ILE A 1 190 ? -8.591 12.893 -22.152 1.00 79.25 190 ILE A CA 1
ATOM 1544 C C . ILE A 1 190 ? -8.663 11.943 -23.353 1.00 79.25 190 ILE A C 1
ATOM 1546 O O . ILE A 1 190 ? -7.818 12.002 -24.248 1.00 79.25 190 ILE A O 1
ATOM 1550 N N . SER A 1 191 ? -9.637 11.030 -23.375 1.00 75.69 191 SER A N 1
ATOM 1551 C CA . SER A 1 191 ? -9.832 10.092 -24.481 1.00 75.69 191 SER A CA 1
ATOM 1552 C C . SER A 1 191 ? -11.176 9.371 -24.388 1.00 75.69 191 SER A C 1
ATOM 1554 O O . SER A 1 191 ? -11.600 9.020 -23.293 1.00 75.69 191 SER A O 1
ATOM 1556 N N . ASP A 1 192 ? -11.768 9.051 -25.541 1.00 78.56 192 ASP A N 1
ATOM 1557 C CA . ASP A 1 192 ? -12.962 8.194 -25.643 1.00 78.56 192 ASP A CA 1
ATOM 1558 C C . ASP A 1 192 ? -12.626 6.690 -25.679 1.00 78.56 192 ASP A C 1
ATOM 1560 O O . ASP A 1 192 ? -13.513 5.838 -25.743 1.00 78.56 192 ASP A O 1
ATOM 1564 N N . ARG A 1 193 ? -11.334 6.327 -25.676 1.00 86.12 193 ARG A N 1
ATOM 1565 C CA . ARG A 1 193 ? -10.896 4.924 -25.649 1.00 86.12 193 ARG A CA 1
ATOM 1566 C C . ARG A 1 193 ? -10.773 4.431 -24.213 1.00 86.12 193 ARG A C 1
ATOM 1568 O O . ARG A 1 193 ? -10.308 5.170 -23.352 1.00 86.12 193 ARG A O 1
ATOM 1575 N N . ILE A 1 194 ? -11.032 3.143 -23.991 1.00 85.69 194 ILE A N 1
ATOM 1576 C CA . ILE A 1 194 ? -10.636 2.470 -22.747 1.00 85.69 194 ILE A CA 1
ATOM 1577 C C . ILE A 1 194 ? -9.094 2.430 -22.708 1.00 85.69 194 ILE A C 1
ATOM 1579 O O . ILE A 1 194 ? -8.494 1.806 -23.593 1.00 85.69 194 ILE A O 1
ATOM 1583 N N . PRO A 1 195 ? -8.427 3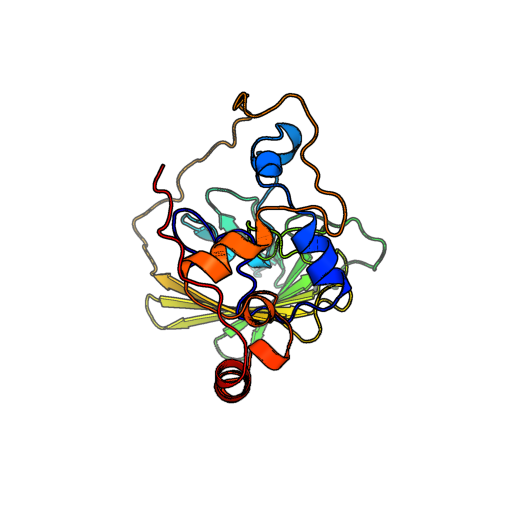.102 -21.750 1.00 89.06 195 PRO A N 1
ATOM 1584 C CA . PRO A 1 195 ? -6.975 3.111 -21.622 1.00 89.06 195 PRO A CA 1
ATOM 1585 C C . PRO A 1 195 ? -6.440 1.695 -21.427 1.00 89.06 195 PRO A C 1
ATOM 1587 O O . PRO A 1 195 ? -6.831 0.981 -20.510 1.00 89.06 195 PRO A O 1
ATOM 1590 N N . HIS A 1 196 ? -5.551 1.281 -22.321 1.00 87.50 196 HIS A N 1
ATOM 1591 C CA . HIS A 1 196 ? -4.857 0.004 -22.244 1.00 87.50 196 HIS A CA 1
ATOM 1592 C C . HIS A 1 196 ? -3.543 0.091 -23.023 1.00 87.50 196 HIS A C 1
ATOM 1594 O O . HIS A 1 196 ? -3.440 0.813 -24.026 1.00 87.50 196 HIS A O 1
ATOM 1600 N N . LYS A 1 197 ? -2.548 -0.686 -22.589 1.00 93.00 197 LYS A N 1
ATOM 1601 C CA . LYS A 1 197 ? -1.338 -0.997 -23.357 1.00 93.00 197 LYS A CA 1
ATOM 1602 C C . LYS A 1 197 ? -1.214 -2.510 -23.482 1.00 93.00 197 LYS A C 1
ATOM 1604 O O . LYS A 1 197 ? -1.440 -3.238 -22.522 1.00 93.00 197 LYS A O 1
ATOM 1609 N N . LEU A 1 198 ? -0.830 -2.984 -24.664 1.00 93.31 198 LEU A N 1
ATOM 1610 C CA . LEU A 1 198 ? -0.500 -4.396 -24.851 1.00 93.31 198 LEU A CA 1
ATOM 1611 C C . LEU A 1 198 ? 0.877 -4.705 -24.237 1.00 93.31 198 LEU A C 1
ATOM 1613 O O . LEU A 1 198 ? 1.747 -3.822 -24.233 1.00 93.31 198 LEU A O 1
ATOM 1617 N N . PRO A 1 199 ? 1.117 -5.947 -23.777 1.00 92.06 199 PRO A N 1
ATOM 1618 C CA . PRO A 1 199 ? 2.434 -6.387 -23.329 1.00 92.06 199 PRO A CA 1
ATOM 1619 C C . PRO A 1 199 ? 3.549 -6.026 -24.321 1.00 92.06 199 PRO A C 1
ATOM 1621 O O . PRO A 1 199 ? 3.440 -6.276 -25.523 1.00 92.06 199 PRO A O 1
ATOM 1624 N N . GLY A 1 200 ? 4.610 -5.383 -23.826 1.00 91.88 200 GLY A N 1
ATOM 1625 C CA . GLY A 1 200 ? 5.754 -4.949 -24.639 1.00 91.88 200 GLY A CA 1
ATOM 1626 C C . GLY A 1 200 ? 5.481 -3.789 -25.610 1.00 91.88 200 GLY A C 1
ATOM 1627 O O . GLY A 1 200 ? 6.350 -3.455 -26.414 1.00 91.88 200 GLY A O 1
ATOM 1628 N N . LYS A 1 201 ? 4.292 -3.169 -25.574 1.00 94.69 201 LYS A N 1
ATOM 1629 C CA . LYS A 1 201 ? 3.904 -2.057 -26.465 1.00 94.69 201 LYS A CA 1
ATOM 1630 C C . LYS A 1 201 ? 3.762 -0.711 -25.758 1.00 94.69 201 LYS A C 1
ATOM 1632 O O . LYS A 1 201 ? 3.279 0.235 -26.373 1.00 94.69 201 LYS A O 1
ATOM 1637 N N . ASN A 1 202 ? 4.161 -0.600 -24.493 1.00 94.50 202 ASN A N 1
ATOM 1638 C CA . ASN A 1 202 ? 4.118 0.670 -23.777 1.00 94.50 202 ASN A CA 1
ATOM 1639 C C . ASN A 1 202 ? 5.358 1.526 -24.111 1.00 94.50 202 ASN A C 1
ATOM 1641 O O . ASN A 1 202 ? 6.466 1.174 -23.700 1.00 94.50 202 ASN A O 1
ATOM 1645 N N . PRO A 1 203 ? 5.204 2.639 -24.857 1.00 92.50 203 PRO A N 1
ATOM 1646 C CA . PRO A 1 203 ? 6.343 3.426 -25.323 1.00 92.50 203 PRO A CA 1
ATOM 1647 C C . PRO A 1 203 ? 7.005 4.256 -24.212 1.00 92.50 203 PRO A C 1
ATOM 1649 O O . PRO A 1 203 ? 8.159 4.643 -24.366 1.00 92.50 203 PRO A O 1
ATOM 1652 N N . GLY A 1 204 ? 6.303 4.522 -23.103 1.00 91.75 204 GLY A N 1
ATOM 1653 C CA . GLY A 1 204 ? 6.772 5.427 -22.048 1.00 91.75 204 GLY A CA 1
ATOM 1654 C C . GLY A 1 204 ? 7.685 4.784 -21.002 1.00 91.75 204 GLY A C 1
ATOM 1655 O O . GLY A 1 204 ? 8.248 5.483 -20.172 1.00 91.75 204 GLY A O 1
ATOM 1656 N N . LEU A 1 205 ? 7.883 3.460 -21.028 1.00 93.38 205 LEU A N 1
ATOM 1657 C CA . LEU A 1 205 ? 8.606 2.754 -19.957 1.00 93.38 205 LEU A CA 1
ATOM 1658 C C . LEU A 1 205 ? 10.081 3.162 -19.821 1.00 93.38 205 LEU A C 1
ATOM 1660 O O . LEU A 1 205 ? 10.653 3.001 -18.747 1.00 93.38 205 LEU A O 1
ATOM 1664 N N . LYS A 1 206 ? 10.706 3.654 -20.897 1.00 93.25 206 LYS A N 1
ATOM 1665 C CA . LYS A 1 206 ? 12.118 4.073 -20.896 1.00 93.25 206 LYS A CA 1
ATOM 1666 C C . LYS A 1 206 ? 12.325 5.520 -20.467 1.00 93.25 206 LYS A C 1
ATOM 1668 O O . LYS A 1 206 ? 13.452 5.880 -20.139 1.00 93.25 206 LYS A O 1
ATOM 1673 N N . GLU A 1 207 ? 11.267 6.326 -20.456 1.00 91.00 207 GLU A N 1
ATOM 1674 C CA . GLU A 1 207 ? 11.356 7.770 -20.249 1.00 91.00 207 GLU A CA 1
ATOM 1675 C C . GLU A 1 207 ? 12.077 8.110 -18.944 1.00 91.00 207 GLU A C 1
ATOM 1677 O O . GLU A 1 207 ? 13.057 8.849 -18.962 1.00 91.00 207 GLU A O 1
ATOM 1682 N N . PHE A 1 208 ? 11.672 7.483 -17.838 1.00 91.69 208 PHE A N 1
ATOM 1683 C CA . PHE A 1 208 ? 12.307 7.682 -16.538 1.00 91.69 208 PHE A CA 1
ATOM 1684 C C . PHE A 1 208 ? 13.808 7.343 -16.552 1.00 91.69 208 PHE A C 1
ATOM 1686 O O . PHE A 1 208 ? 14.631 8.135 -16.101 1.00 91.69 208 PHE A O 1
ATOM 1693 N N . SER A 1 209 ? 14.185 6.195 -17.128 1.00 92.75 209 SER A N 1
ATOM 1694 C CA . SER A 1 209 ? 15.594 5.780 -17.213 1.00 92.75 209 SER A CA 1
ATOM 1695 C C . SER A 1 209 ? 16.449 6.753 -18.035 1.00 92.75 209 SER A C 1
ATOM 1697 O O . SER A 1 209 ? 17.581 7.062 -17.665 1.00 92.75 209 SER A O 1
ATOM 1699 N N . GLU A 1 210 ? 15.886 7.279 -19.128 1.00 93.25 210 GLU A N 1
ATOM 1700 C CA . GLU A 1 210 ? 16.545 8.238 -20.015 1.00 93.25 210 GLU A CA 1
ATOM 1701 C C . GLU A 1 210 ? 16.614 9.644 -19.403 1.00 93.25 210 GLU A C 1
ATOM 1703 O O . GLU A 1 210 ? 17.549 10.376 -19.701 1.00 93.25 210 GLU A O 1
ATOM 1708 N N . GLN A 1 211 ? 15.663 10.038 -18.555 1.00 90.31 211 GLN A N 1
ATOM 1709 C CA . GLN A 1 211 ? 15.677 11.339 -17.876 1.00 90.31 211 GLN A CA 1
ATOM 1710 C C . GLN A 1 211 ? 16.651 11.364 -16.695 1.00 90.31 211 GLN A C 1
ATOM 1712 O O . GLN A 1 211 ? 17.380 12.338 -16.518 1.00 90.31 211 GLN A O 1
ATOM 1717 N N . GLU A 1 212 ? 16.709 10.280 -15.921 1.00 89.31 212 GLU A N 1
ATOM 1718 C CA . GLU A 1 212 ? 17.539 10.203 -14.713 1.00 89.31 212 GLU A CA 1
ATOM 1719 C C . GLU A 1 212 ? 18.961 9.679 -14.980 1.00 89.31 212 GLU A C 1
ATOM 1721 O O . GLU A 1 212 ? 19.810 9.700 -14.089 1.00 89.31 212 GLU A O 1
ATOM 1726 N N . GLY A 1 213 ? 19.250 9.190 -16.192 1.00 90.62 213 GLY A N 1
ATOM 1727 C CA . GLY A 1 213 ? 20.555 8.607 -16.520 1.00 90.62 213 GLY A CA 1
ATOM 1728 C C . GLY A 1 213 ? 20.829 7.311 -15.753 1.00 90.62 213 GLY A C 1
ATOM 1729 O O . GLY A 1 213 ? 21.951 7.064 -15.310 1.00 90.62 213 GLY A O 1
ATOM 1730 N N . ILE A 1 214 ? 19.798 6.483 -15.583 1.00 91.19 214 ILE A N 1
ATOM 1731 C CA . ILE A 1 214 ? 19.859 5.197 -14.879 1.00 91.19 214 ILE A CA 1
ATOM 1732 C C . ILE A 1 214 ? 19.743 4.073 -15.924 1.00 91.19 214 ILE A C 1
ATOM 1734 O O . ILE A 1 214 ? 18.985 4.226 -16.884 1.00 91.19 214 ILE A O 1
ATOM 1738 N N . PRO A 1 215 ? 20.459 2.938 -15.788 1.00 93.44 215 PRO A N 1
ATOM 1739 C CA . PRO A 1 215 ? 20.248 1.790 -16.668 1.00 93.44 215 PRO A CA 1
ATOM 1740 C C . PRO A 1 215 ? 18.777 1.365 -16.699 1.00 93.44 215 PRO A C 1
ATOM 1742 O O . PRO A 1 215 ? 18.156 1.229 -15.645 1.00 93.44 215 PRO A O 1
ATOM 1745 N N . TYR A 1 216 ? 18.221 1.124 -17.887 1.00 93.81 216 TYR A N 1
ATOM 1746 C CA . TYR A 1 216 ? 16.801 0.787 -18.032 1.00 93.81 216 TYR A CA 1
ATOM 1747 C C . TYR A 1 216 ? 16.424 -0.456 -17.224 1.00 93.81 216 TYR A C 1
ATOM 1749 O O . TYR A 1 216 ? 15.410 -0.464 -16.537 1.00 93.81 216 TYR A O 1
ATOM 1757 N N . GLU A 1 217 ? 17.274 -1.481 -17.243 1.00 92.56 217 GLU A N 1
ATOM 1758 C CA . GLU A 1 217 ? 17.088 -2.724 -16.498 1.00 92.56 217 GLU A CA 1
ATOM 1759 C C . GLU A 1 217 ? 17.006 -2.482 -14.984 1.00 92.56 217 GLU A C 1
ATOM 1761 O O . GLU A 1 217 ? 16.261 -3.168 -14.292 1.00 92.56 217 GLU A O 1
ATOM 1766 N N . ALA A 1 218 ? 17.708 -1.470 -14.464 1.00 92.44 218 ALA A N 1
ATOM 1767 C CA . ALA A 1 218 ? 17.670 -1.119 -13.049 1.00 92.44 218 ALA A CA 1
ATOM 1768 C C . ALA A 1 218 ? 16.348 -0.471 -12.621 1.00 92.44 218 ALA A C 1
ATOM 1770 O O . ALA A 1 218 ? 15.982 -0.581 -11.455 1.00 92.44 218 ALA A O 1
ATOM 1771 N N . THR A 1 219 ? 15.603 0.167 -13.530 1.00 92.75 219 THR A N 1
ATOM 1772 C CA . THR A 1 219 ? 14.333 0.829 -13.185 1.00 92.75 219 THR A CA 1
ATOM 1773 C C . THR A 1 219 ? 13.140 -0.125 -13.163 1.00 92.75 219 THR A C 1
ATOM 1775 O O . THR A 1 219 ? 12.028 0.291 -12.848 1.00 92.75 219 THR A O 1
ATOM 1778 N N . ARG A 1 220 ? 13.341 -1.409 -13.490 1.00 93.12 220 ARG A N 1
ATOM 1779 C CA . ARG A 1 220 ? 12.259 -2.395 -13.672 1.00 93.12 220 ARG A CA 1
ATOM 1780 C C . ARG A 1 220 ? 11.852 -3.118 -12.388 1.00 93.12 220 ARG A C 1
ATOM 1782 O O . ARG A 1 220 ? 10.966 -3.966 -12.444 1.00 93.12 220 ARG A O 1
ATOM 1789 N N . GLY A 1 221 ? 12.453 -2.767 -11.253 1.00 93.25 221 GLY A N 1
ATOM 1790 C CA . GLY A 1 221 ? 12.245 -3.458 -9.981 1.00 93.25 221 GLY A CA 1
ATOM 1791 C C . GLY A 1 221 ? 12.895 -4.845 -9.961 1.00 93.25 221 GLY A C 1
ATOM 1792 O O . GLY A 1 221 ? 13.753 -5.148 -10.787 1.00 93.25 221 GLY A O 1
ATOM 1793 N N . GLY A 1 222 ? 12.474 -5.681 -9.017 1.00 95.31 222 GLY A N 1
ATOM 1794 C CA . GLY A 1 222 ? 13.065 -6.994 -8.727 1.00 95.31 222 GLY A CA 1
ATOM 1795 C C . GLY A 1 222 ? 13.776 -7.004 -7.376 1.00 95.31 222 GLY A C 1
ATOM 1796 O O . GLY A 1 222 ? 14.262 -5.963 -6.925 1.00 95.31 222 GLY A O 1
ATOM 1797 N N . ALA A 1 223 ? 13.821 -8.162 -6.720 1.00 95.38 223 ALA A N 1
ATOM 1798 C CA . ALA A 1 223 ? 14.367 -8.323 -5.368 1.00 95.38 223 ALA A CA 1
ATOM 1799 C C . ALA A 1 223 ? 15.815 -7.826 -5.272 1.00 95.38 223 ALA A C 1
ATOM 1801 O O . ALA A 1 223 ? 16.179 -7.061 -4.381 1.00 95.38 223 ALA A O 1
ATOM 1802 N N . GLU A 1 224 ? 16.638 -8.151 -6.275 1.00 93.12 224 GLU A N 1
ATOM 1803 C CA . GLU A 1 224 ? 18.035 -7.712 -6.308 1.00 93.12 224 GLU A CA 1
ATOM 1804 C C . GLU A 1 224 ? 18.185 -6.186 -6.230 1.00 93.12 224 GLU A C 1
ATOM 1806 O O . GLU A 1 224 ? 19.162 -5.704 -5.665 1.00 93.12 224 GLU A O 1
ATOM 1811 N N . THR A 1 225 ? 17.203 -5.423 -6.727 1.00 91.38 225 THR A N 1
ATOM 1812 C CA . THR A 1 225 ? 17.232 -3.953 -6.741 1.00 91.38 225 THR A CA 1
ATOM 1813 C C . THR A 1 225 ? 16.972 -3.326 -5.367 1.00 91.38 225 THR A C 1
ATOM 1815 O O . THR A 1 225 ? 17.230 -2.131 -5.196 1.00 91.38 225 THR A O 1
ATOM 1818 N N . LEU A 1 226 ? 16.498 -4.101 -4.379 1.00 90.81 226 LEU A N 1
ATOM 1819 C CA . LEU A 1 226 ? 16.294 -3.626 -3.005 1.00 90.81 226 LEU A CA 1
ATOM 1820 C C . LEU A 1 226 ? 17.613 -3.442 -2.253 1.00 90.81 226 LEU A C 1
ATOM 1822 O O . LEU A 1 226 ? 17.714 -2.598 -1.358 1.00 90.81 226 LEU A O 1
ATOM 1826 N N . TYR A 1 227 ? 18.629 -4.230 -2.604 1.00 92.12 227 TYR A N 1
ATOM 1827 C CA . TYR A 1 227 ? 19.843 -4.340 -1.811 1.00 92.12 227 TYR A CA 1
ATOM 1828 C C . TYR A 1 227 ? 20.945 -3.378 -2.283 1.00 92.12 227 TYR A C 1
ATOM 1830 O O . TYR A 1 227 ? 21.137 -3.180 -3.487 1.00 92.12 227 TYR A O 1
ATOM 1838 N N . PRO A 1 228 ? 21.741 -2.800 -1.359 1.00 91.44 228 PRO A N 1
ATOM 1839 C CA . PRO A 1 228 ? 22.803 -1.851 -1.707 1.00 91.44 228 PRO A CA 1
ATOM 1840 C C . PRO A 1 228 ? 23.835 -2.386 -2.709 1.00 91.44 228 PRO A C 1
ATOM 1842 O O . PRO A 1 228 ? 24.371 -1.610 -3.507 1.00 91.44 228 PRO A O 1
ATOM 1845 N N . ASP A 1 229 ? 24.086 -3.696 -2.701 1.00 92.81 229 ASP A N 1
ATOM 1846 C CA . ASP A 1 229 ? 25.069 -4.360 -3.564 1.00 92.81 229 ASP A CA 1
ATOM 1847 C C . ASP A 1 229 ? 24.721 -4.262 -5.054 1.00 92.81 229 ASP A C 1
ATOM 1849 O O . ASP A 1 229 ? 25.618 -4.246 -5.904 1.00 92.81 229 ASP A O 1
ATOM 1853 N N . TYR A 1 230 ? 23.440 -4.059 -5.387 1.00 92.50 230 TYR A N 1
ATOM 1854 C CA . TYR A 1 230 ? 22.991 -3.832 -6.760 1.00 92.50 230 TYR A CA 1
ATOM 1855 C C . TYR A 1 230 ? 23.678 -2.631 -7.417 1.00 92.50 230 TYR A C 1
ATOM 1857 O O . TYR A 1 230 ? 23.902 -2.609 -8.628 1.00 92.50 230 TYR A O 1
ATOM 1865 N N . ARG A 1 231 ? 24.122 -1.650 -6.617 1.00 90.94 231 ARG A N 1
ATOM 1866 C CA . ARG A 1 231 ? 24.904 -0.503 -7.105 1.00 90.94 231 ARG A CA 1
ATOM 1867 C C . ARG A 1 231 ? 26.190 -0.918 -7.811 1.0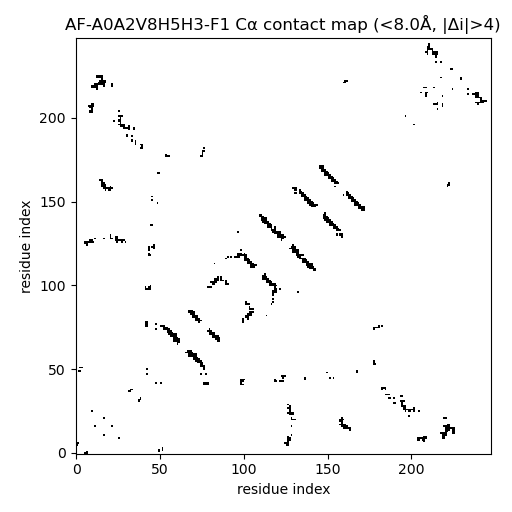0 90.94 231 ARG A C 1
ATOM 1869 O O . ARG A 1 231 ? 26.630 -0.195 -8.699 1.00 90.94 231 ARG A O 1
ATOM 1876 N N . GLN A 1 232 ? 26.796 -2.049 -7.450 1.00 93.00 232 GLN A N 1
ATOM 1877 C CA . GLN A 1 232 ? 27.979 -2.551 -8.152 1.00 93.00 232 GLN A CA 1
ATOM 1878 C C . GLN A 1 232 ? 27.613 -3.135 -9.517 1.00 93.00 232 GLN A C 1
ATOM 1880 O O . GLN A 1 232 ? 28.302 -2.855 -10.496 1.00 93.00 232 GLN A O 1
ATOM 1885 N N . LYS A 1 233 ? 26.493 -3.864 -9.605 1.00 91.56 233 LYS A N 1
ATOM 1886 C CA . LYS A 1 233 ? 25.958 -4.381 -10.872 1.00 91.56 233 LYS A CA 1
ATOM 1887 C C . LYS A 1 233 ? 25.579 -3.240 -11.822 1.00 91.56 233 LYS A C 1
ATOM 1889 O O . LYS A 1 233 ? 25.908 -3.297 -12.999 1.00 91.56 233 LYS A O 1
ATOM 1894 N N . MET A 1 234 ? 24.985 -2.158 -11.313 1.00 91.12 234 MET A N 1
ATOM 1895 C CA . MET A 1 234 ? 24.618 -0.997 -12.136 1.00 91.12 234 MET A CA 1
ATOM 1896 C C . MET A 1 234 ? 25.812 -0.312 -12.814 1.00 91.12 234 MET A C 1
ATOM 1898 O O . MET A 1 234 ? 25.662 0.203 -13.918 1.00 91.12 234 MET A O 1
ATOM 1902 N N . LYS A 1 235 ? 27.008 -0.324 -12.206 1.00 90.19 235 LYS A N 1
ATOM 1903 C CA . LYS A 1 235 ? 28.207 0.312 -12.789 1.00 90.19 235 LYS A CA 1
ATOM 1904 C C . LYS A 1 235 ? 28.671 -0.333 -14.095 1.00 90.19 235 LYS A C 1
ATOM 1906 O O . LYS A 1 235 ? 29.391 0.307 -14.854 1.00 90.19 235 LYS A O 1
ATOM 1911 N N . THR A 1 236 ? 28.307 -1.591 -14.341 1.00 91.81 236 THR A N 1
ATOM 1912 C CA . THR A 1 236 ? 28.684 -2.321 -15.560 1.00 91.81 236 THR A CA 1
ATOM 1913 C C . THR A 1 236 ? 27.601 -2.263 -16.639 1.00 91.81 236 THR A C 1
ATOM 1915 O O . THR A 1 236 ? 27.818 -2.739 -17.754 1.00 91.81 236 THR A O 1
ATOM 1918 N N . MET A 1 237 ? 26.440 -1.681 -16.331 1.00 92.19 237 MET A N 1
ATOM 1919 C CA . MET A 1 237 ? 25.307 -1.594 -17.245 1.00 92.19 237 MET A CA 1
ATOM 1920 C C . MET A 1 237 ? 25.431 -0.405 -18.198 1.00 92.19 237 MET A C 1
ATOM 1922 O O . MET A 1 237 ? 26.077 0.604 -17.914 1.00 92.19 237 MET A O 1
ATOM 1926 N N . LYS A 1 238 ? 24.770 -0.520 -19.352 1.00 88.81 238 LYS A N 1
ATOM 1927 C CA . LYS A 1 238 ? 24.698 0.568 -20.327 1.00 88.81 238 LYS A CA 1
ATOM 1928 C C . LYS A 1 238 ? 23.663 1.592 -19.874 1.00 88.81 238 LYS A C 1
ATOM 1930 O O . LYS A 1 238 ? 22.523 1.244 -19.588 1.00 88.81 238 LYS A O 1
ATOM 1935 N N . VAL A 1 239 ? 24.064 2.856 -19.870 1.00 89.06 239 VAL A N 1
ATOM 1936 C CA . VAL A 1 239 ? 23.187 3.992 -19.585 1.00 89.06 239 VAL A CA 1
ATOM 1937 C C . VAL A 1 239 ? 22.877 4.696 -20.901 1.00 89.06 239 VAL A C 1
ATOM 1939 O O . VAL A 1 239 ? 23.786 4.974 -21.688 1.00 89.06 239 VAL A O 1
ATOM 1942 N N . ALA A 1 240 ? 21.596 4.945 -21.170 1.00 83.56 240 ALA A N 1
ATOM 1943 C CA . ALA A 1 240 ? 21.194 5.742 -22.323 1.00 83.56 240 ALA A CA 1
ATOM 1944 C C . ALA A 1 240 ? 21.605 7.215 -22.118 1.00 83.56 240 ALA A C 1
ATOM 1946 O O . ALA A 1 240 ? 21.637 7.681 -20.979 1.00 83.56 240 ALA A O 1
ATOM 1947 N N . PRO A 1 241 ? 21.910 7.973 -23.187 1.00 83.06 241 PRO A N 1
ATOM 1948 C CA . PRO A 1 241 ? 22.176 9.402 -23.064 1.00 83.06 241 PRO A CA 1
ATOM 1949 C C . PRO A 1 241 ? 21.006 10.118 -22.387 1.00 83.06 241 PRO A C 1
ATOM 1951 O O . PRO A 1 241 ? 19.853 9.880 -22.753 1.00 83.06 241 PRO A O 1
ATOM 1954 N N . ILE A 1 242 ? 21.316 11.002 -21.436 1.00 84.31 242 ILE A N 1
ATOM 1955 C CA . ILE A 1 242 ? 20.293 11.731 -20.688 1.00 84.31 242 ILE A CA 1
ATOM 1956 C C . ILE A 1 242 ? 19.478 12.593 -21.654 1.00 84.31 242 ILE A C 1
ATOM 1958 O O . ILE A 1 242 ? 20.031 13.446 -22.355 1.00 84.31 242 ILE A O 1
ATOM 1962 N N . LYS A 1 243 ? 18.162 12.387 -21.683 1.00 79.75 243 LYS A N 1
ATOM 1963 C CA . LYS A 1 243 ? 17.227 13.269 -22.383 1.00 79.75 243 LYS A CA 1
ATOM 1964 C C . LYS A 1 243 ? 16.693 14.281 -21.384 1.00 79.75 243 LYS A C 1
ATOM 1966 O O . LYS A 1 243 ? 16.157 13.904 -20.347 1.00 79.75 243 LYS A O 1
ATOM 1971 N N . ALA A 1 244 ? 16.837 15.567 -21.696 1.00 72.38 244 ALA A N 1
ATOM 1972 C CA . ALA A 1 244 ? 16.249 16.617 -20.875 1.00 72.38 244 ALA A CA 1
ATOM 1973 C C . ALA A 1 244 ? 14.743 16.363 -20.717 1.00 72.38 244 ALA A C 1
ATOM 1975 O O . ALA A 1 244 ? 14.060 16.086 -21.707 1.00 72.38 244 ALA A O 1
ATOM 1976 N N . ALA A 1 245 ? 14.240 16.455 -19.484 1.00 62.22 245 ALA A N 1
ATOM 1977 C CA . ALA A 1 245 ? 12.812 16.358 -19.225 1.00 62.22 245 ALA A CA 1
ATOM 1978 C C . ALA A 1 245 ? 12.082 17.404 -20.078 1.00 62.22 245 ALA A C 1
ATOM 1980 O O . ALA A 1 245 ? 12.369 18.603 -19.985 1.00 62.22 245 ALA A O 1
ATOM 1981 N N . VAL A 1 246 ? 11.153 16.951 -20.919 1.00 56.91 246 VAL A N 1
ATOM 1982 C CA . VAL A 1 246 ? 10.236 17.850 -21.617 1.00 56.91 246 VAL A CA 1
ATOM 1983 C C . VAL A 1 246 ? 9.281 18.353 -20.544 1.00 56.91 246 VAL A C 1
ATOM 1985 O O . VAL A 1 246 ? 8.361 17.646 -20.145 1.00 56.91 246 VAL A O 1
ATOM 1988 N N . ARG A 1 247 ? 9.563 19.534 -19.988 1.00 38.66 247 ARG A N 1
ATOM 1989 C CA . ARG A 1 247 ? 8.632 20.174 -19.059 1.00 38.66 247 ARG A CA 1
ATOM 1990 C C . ARG A 1 247 ? 7.360 20.522 -19.844 1.00 38.66 247 ARG A C 1
ATOM 1992 O O . ARG A 1 247 ? 7.506 21.168 -20.884 1.00 38.66 247 ARG A O 1
ATOM 1999 N N . PRO A 1 248 ? 6.171 20.082 -19.403 1.00 42.97 248 PRO A N 1
ATOM 2000 C CA . PRO A 1 248 ? 4.921 20.615 -19.928 1.00 42.97 248 PRO A CA 1
ATOM 2001 C C . PRO A 1 248 ? 4.786 22.110 -19.614 1.00 42.97 248 PRO A C 1
ATOM 2003 O O . PRO A 1 248 ? 5.368 22.566 -18.598 1.00 42.97 248 PRO A O 1
#

Sequence (248 aa):
MERGQGSALGDYLGIPLNEAGRLRADTFDAGEWSLQDLQCRPHPVPYQWRAQGGMRISKEIDPVSRELVAYHVAFVRSLDRAIYMDGRPHPPEWAPHTWSGFSTGRFEGNDLVITTTHLKESYIRRNGPTMSDRAKVTEWLSRHGDYLTITTYIDDPIYLEEPFIQSVTYKWEPHTELEYFPCTIVNENISDRIPHKLPGKNPGLKEFSEQEGIPYEATRGGAETLYPDYRQKMKTMKVAPIKAAVRP

Mean predicted aligned error: 5.19 Å

pLDDT: mean 91.18, std 9.45, range [38.66, 98.69]

Radius of gyration: 19.73 Å; Cα contacts (8 Å, |Δi|>4): 507; chains: 1; bounding box: 51×39×54 Å

Foldseek 3Di:
DQPDPGDFAQQPFQAAWDPQLLQQLLWDDLCQCLPLVCVLAFAADLCQQVDDFDWDWDFDADPPPRDTQWIWIGTQRHDIATAGAPPDDADPPPPAAGRNAHWYWDDDDQKIKIKGASHPWAANTSNGRIAHNGKIKIWIWHDDPQKTKIWIWIDGPRTGPHIRIDMDMDGHDPPDDGDHDDRDRDNPVPDPDDRTADRPRRPRNCVVQQQVQFASVLSSHRPCSNDPCVVVVRVPGDTHHRDHPPDD